Protein 3BB7 (pdb70)

Radius of gyration: 19.2 Å; Cα contacts (8 Å, |Δi|>4): 754; chains: 1; bounding box: 53×39×53 Å

Sequence (314 aa):
ANQLRELKQTHTYTVFGYTDGGFAVISADDLAPELLGVSESNFVETDNPSFKWWLKAIDEVITNAVKSNKPLNVIKPDPSKYAAEVSTLLTTTWGQQMPYNKLLPKTKKGRLITGAVATATAQVLNYFKYPVRGIGSHTVHYPANDPSGVAISADFGNTTYDWANMKDNYSGNYTEAEANAVATLMLHCGVASEMQYGGPNEGSGAYMTDCAAGLRTYFGFTDAEYITRANYTDEQWMDIVFSELTKGHPLIYGGVDAGHAFVIDGYNKAGLVSVNWGWNGDVDGYYKIDLLNPGNMYSFTAEQDMVRGVYGKP

InterPro domains:
  IPR000200 Peptidase C10, streptopain [PF01640] (176-376)
  IPR000200 Peptidase C10, streptopain [PR00797] (191-215)
  IPR000200 Peptidase C10, streptopain [PR00797] (263-279)
  IPR000200 Peptidase C10, streptopain [PR00797] (362-383)
  IPR025896 Spi protease inhibitor [PF13734] (47-143)
  IPR026906 BspA-type LRR region [PF13306] (488-532)
  IPR026906 BspA-type LRR region [PF13306] (573-618)
  IPR032675 Leucine-rich repeat domain superfamily [G3DSA:3.80.10.10] (406-566)
  IPR038765 Papain-like cysteine peptidase superfamily [SSF54001] (47-400)
  IPR041286 MBG domain, YGX type [PF18676] (668-734)
  IPR041286 MBG domain, YGX type [PF18676] (740-815)
  IPR044934 Peptidase C10, streptopain superfmaily [G3DSA:3.90.70.50] (95-383)

Solvent-accessible surface area: 14003 Å² total; per-residue (Å²): 126,68,88,83,124,103,95,101,117,56,196,15,25,14,2,48,9,56,66,113,29,3,0,0,0,24,2,100,55,155,32,14,28,121,56,0,0,42,4,171,49,106,31,108,107,16,106,0,54,2,5,95,11,1,25,119,0,0,52,44,11,6,67,81,5,71,170,70,119,125,68,28,41,73,21,128,8,54,100,102,123,27,34,45,95,17,86,71,43,13,100,5,44,0,0,12,81,105,0,8,3,58,80,4,33,127,31,222,157,15,70,0,7,0,0,12,9,0,1,2,1,0,1,0,0,9,74,45,116,42,8,100,113,10,96,40,74,55,50,8,48,63,65,43,137,53,111,101,19,84,62,6,62,3,66,0,21,110,26,80,8,60,35,106,47,20,78,66,74,8,94,49,138,86,77,125,52,35,2,54,6,0,0,34,0,0,19,8,0,0,0,8,2,82,1,91,11,6,2,50,134,102,17,3,15,6,113,6,68,46,1,1,38,3,2,103,77,38,3,12,4,102,73,3,69,85,18,32,0,67,115,60,69,14,92,96,0,0,47,22,0,0,36,21,1,57,132,22,30,3,2,1,0,0,4,79,173,29,8,9,1,2,0,0,1,0,1,43,130,38,1,6,0,3,4,8,5,3,36,69,14,55,4,28,14,49,0,11,1,1,3,0,78,17,45,102,150,177,15,78,1,21,48,0,18,0,2,53,7,4,62,26,125,192

Structure (mmCIF, N/CA/C/O backbone):
data_3BB7
#
_entry.id   3BB7
#
_cell.length_a   128.870
_cell.length_b   38.810
_cell.length_c   78.140
_cell.angle_alpha   90.00
_cell.angle_beta   127.26
_cell.angle_gamma   90.00
#
_symmetry.space_group_name_H-M   'C 1 2 1'
#
loop_
_entity.id
_entity.type
_entity.pdbx_description
1 polymer 'interpain A'
2 water water
#
loop_
_atom_site.group_PDB
_atom_site.id
_atom_site.type_symbol
_atom_site.label_atom_id
_atom_site.label_alt_id
_atom_site.label_comp_id
_atom_site.label_asym_id
_atom_site.label_entity_id
_atom_site.label_seq_id
_atom_site.pdbx_PDB_ins_code
_atom_site.Cartn_x
_atom_site.Cartn_y
_atom_site.Cartn_z
_atom_site.occupancy
_atom_site.B_iso_or_equiv
_atom_site.auth_seq_id
_atom_site.auth_comp_id
_atom_site.auth_asym_id
_atom_site.auth_atom_id
_atom_site.pdbx_PDB_model_num
ATOM 1 N N . ALA A 1 1 ? -4.572 10.286 46.627 1.00 35.47 39 ALA A N 1
ATOM 2 C CA . ALA A 1 1 ? -3.323 9.485 46.463 1.00 35.11 39 ALA A CA 1
ATOM 3 C C . ALA A 1 1 ? -3.608 8.157 45.760 1.00 34.83 39 ALA A C 1
ATOM 4 O O . ALA A 1 1 ? -4.053 7.180 46.381 1.00 35.37 39 ALA A O 1
ATOM 6 N N . ASN A 1 2 ? -3.348 8.123 44.460 1.00 33.89 40 ASN A N 1
ATOM 7 C CA . ASN A 1 2 ? -3.611 6.927 43.686 1.00 32.67 40 ASN A CA 1
ATOM 8 C C . ASN A 1 2 ? -2.728 5.737 44.069 1.00 31.92 40 ASN A C 1
ATOM 9 O O . ASN A 1 2 ? -1.492 5.838 44.103 1.00 32.04 40 ASN A O 1
ATOM 14 N N . GLN A 1 3 ? -3.380 4.621 44.384 1.00 30.24 41 GLN A N 1
ATOM 15 C CA . GLN A 1 3 ? -2.696 3.365 44.714 1.00 28.91 41 GLN A CA 1
ATOM 16 C C . GLN A 1 3 ? -3.107 2.283 43.714 1.00 26.90 41 GLN A C 1
ATOM 17 O O . GLN A 1 3 ? -4.117 2.419 43.024 1.00 25.93 41 GLN A O 1
ATOM 23 N N . LEU A 1 4 ? -2.316 1.222 43.629 1.00 25.36 42 LEU A N 1
ATOM 24 C CA . LEU A 1 4 ? -2.589 0.147 42.685 1.00 24.04 42 LEU A CA 1
ATOM 25 C C . LEU A 1 4 ? -3.071 -1.096 43.416 1.00 23.23 42 LEU A C 1
ATOM 26 O O . LEU A 1 4 ? -2.514 -1.466 44.462 1.00 23.30 42 LEU A O 1
ATOM 31 N N . ARG A 1 5 ? -4.129 -1.712 42.876 1.00 21.66 43 ARG A N 1
ATOM 32 C CA . ARG A 1 5 ? -4.751 -2.893 43.476 1.00 22.09 43 ARG A CA 1
ATOM 33 C C . ARG A 1 5 ? -4.756 -4.013 42.456 1.00 21.56 43 ARG A C 1
ATOM 34 O O . ARG A 1 5 ? -5.382 -3.893 41.408 1.00 20.28 43 ARG A O 1
ATOM 42 N N . GLU A 1 6 ? -4.075 -5.113 42.765 1.00 21.67 44 GLU A N 1
ATOM 43 C CA . GLU A 1 6 ? -3.985 -6.228 41.820 1.00 22.88 44 GLU A CA 1
ATOM 44 C C . GLU A 1 6 ? -5.361 -6.822 41.522 1.00 23.01 44 GLU A C 1
ATOM 45 O O . GLU A 1 6 ? -6.077 -7.227 42.442 1.00 23.36 44 GLU A O 1
ATOM 51 N N . LEU A 1 7 ? -5.725 -6.870 40.242 1.00 23.34 45 LEU A N 1
ATOM 52 C CA . LEU A 1 7 ? -6.994 -7.461 39.820 1.00 24.55 45 LEU A CA 1
ATOM 53 C C . LEU A 1 7 ? -6.804 -8.837 39.188 1.00 25.79 45 LEU A C 1
ATOM 54 O O . LEU A 1 7 ? -7.556 -9.779 39.468 1.00 26.36 45 LEU A O 1
ATOM 59 N N . LYS A 1 8 ? -5.787 -8.938 38.339 1.00 26.84 46 LYS A N 1
ATOM 60 C CA . LYS A 1 8 ? -5.514 -10.139 37.569 1.00 27.96 46 LYS A CA 1
ATOM 61 C C . LYS A 1 8 ? -4.014 -10.245 37.330 1.00 28.16 46 LYS A C 1
ATOM 62 O O . LYS A 1 8 ? -3.341 -9.238 37.125 1.00 27.25 46 LYS A O 1
ATOM 68 N N . GLN A 1 9 ? -3.496 -11.468 37.340 1.00 28.29 47 GLN A N 1
ATOM 69 C CA . GLN A 1 9 ? -2.066 -11.669 37.186 1.00 29.39 47 GLN A CA 1
ATOM 70 C C . GLN A 1 9 ? -1.735 -12.876 36.314 1.00 28.52 47 GLN A C 1
ATOM 71 O O . GLN A 1 9 ? -2.334 -13.939 36.462 1.00 28.47 47 GLN A O 1
ATOM 77 N N . THR A 1 10 ? -0.792 -12.698 35.395 1.00 27.99 48 THR A N 1
ATOM 78 C CA . THR A 1 10 ? -0.180 -13.828 34.684 1.00 27.20 48 THR A CA 1
ATOM 79 C C . THR A 1 10 ? 1.325 -13.774 34.958 1.00 26.78 48 THR A C 1
ATOM 80 O O . THR A 1 10 ? 1.786 -12.935 35.746 1.00 26.13 48 THR A O 1
ATOM 84 N N . HIS A 1 11 ? 2.097 -14.645 34.308 1.00 26.00 49 HIS A N 1
ATOM 85 C CA . HIS A 1 11 ? 3.555 -14.636 34.492 1.00 25.41 49 HIS A CA 1
ATOM 86 C C . HIS A 1 11 ? 4.253 -13.470 33.801 1.00 24.11 49 HIS A C 1
ATOM 87 O O . HIS A 1 11 ? 5.417 -13.174 34.102 1.00 24.47 49 HIS A O 1
ATOM 94 N N . THR A 1 12 ? 3.539 -12.783 32.906 1.00 22.00 50 THR A N 1
ATOM 95 C CA . THR A 1 12 ? 4.143 -11.701 32.120 1.00 19.85 50 THR A CA 1
ATOM 96 C C . THR A 1 12 ? 3.549 -10.322 32.370 1.00 18.89 50 THR A C 1
ATOM 97 O O . THR A 1 12 ? 4.210 -9.318 32.112 1.00 17.93 50 THR A O 1
ATOM 101 N N . TYR A 1 13 ? 2.307 -10.270 32.839 1.00 17.80 51 TYR A N 1
ATOM 102 C CA . TYR A 1 13 ? 1.659 -8.980 33.108 1.00 17.99 51 TYR A CA 1
ATOM 103 C C . TYR A 1 13 ? 0.671 -9.081 34.249 1.00 17.09 51 TYR A C 1
ATOM 104 O O . TYR A 1 13 ? 0.180 -10.168 34.568 1.00 17.77 51 TYR A O 1
ATOM 113 N N . THR A 1 14 ? 0.375 -7.924 34.841 1.00 16.29 52 THR A N 1
ATOM 114 C CA . THR A 1 14 ? -0.561 -7.821 35.953 1.00 15.53 52 THR A CA 1
ATOM 115 C C . THR A 1 14 ? -1.469 -6.645 35.618 1.00 14.92 52 THR A C 1
ATOM 116 O O . THR A 1 14 ? -0.992 -5.595 35.140 1.00 13.74 52 THR A O 1
ATOM 120 N N . VAL A 1 15 ? -2.772 -6.840 35.813 1.00 14.69 53 VAL A N 1
ATOM 121 C CA . VAL A 1 15 ? -3.736 -5.755 35.659 1.00 14.67 53 VAL A CA 1
ATOM 122 C C . VAL A 1 15 ? -3.929 -5.181 37.061 1.00 14.04 53 VAL A C 1
ATOM 123 O O . VAL A 1 15 ? -4.287 -5.901 38.010 1.00 14.95 53 VAL A O 1
ATOM 127 N N . PHE A 1 16 ? -3.673 -3.886 37.209 1.00 13.58 54 PHE A N 1
ATOM 128 C CA . PHE A 1 16 ? -3.852 -3.250 38.504 1.00 14.22 54 PHE A CA 1
ATOM 129 C C . PHE A 1 16 ? -4.933 -2.187 38.397 1.00 13.89 54 PHE A C 1
ATOM 130 O O . PHE A 1 16 ? -4.863 -1.339 37.509 1.00 13.33 54 PHE A O 1
ATOM 138 N N . GLY A 1 17 ? -5.873 -2.173 39.338 1.00 12.46 55 GLY A N 1
ATOM 139 C CA . GLY A 1 17 ? -6.811 -1.076 39.409 1.00 12.41 55 GLY A CA 1
ATOM 140 C C . GLY A 1 17 ? -6.193 0.108 40.118 1.00 10.76 55 GLY A C 1
ATOM 141 O O . GLY A 1 17 ? -5.404 -0.048 41.050 1.00 12.41 55 GLY A O 1
ATOM 142 N N . TYR A 1 18 ? -6.600 1.303 39.688 1.00 10.67 56 TYR A N 1
ATOM 143 C CA . TYR A 1 18 ? -6.212 2.528 40.334 1.00 10.81 56 TYR A CA 1
ATOM 144 C C . TYR A 1 18 ? -7.283 2.953 41.328 1.00 10.90 56 TYR A C 1
ATOM 145 O O . TYR A 1 18 ? -8.474 2.945 41.010 1.00 10.45 56 TYR A O 1
ATOM 154 N N . THR A 1 19 ? -6.854 3.394 42.496 1.00 10.90 57 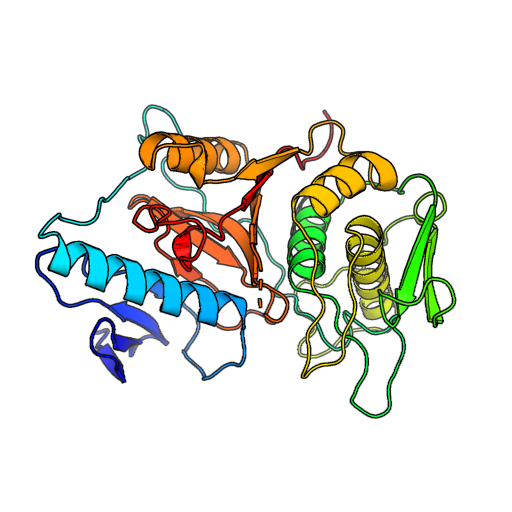THR A N 1
ATOM 155 C CA . THR A 1 19 ? -7.822 3.931 43.458 1.00 12.10 57 THR A CA 1
ATOM 156 C C . THR A 1 19 ? -8.532 5.216 42.992 1.00 12.13 57 THR A C 1
ATOM 157 O O . THR A 1 19 ? -9.623 5.487 43.484 1.00 11.21 57 THR A O 1
ATOM 161 N N . ASP A 1 20 ? -7.949 6.004 42.070 1.00 12.79 58 ASP A N 1
ATOM 162 C CA . ASP A 1 20 ? -8.691 7.162 41.527 1.00 14.45 58 ASP A CA 1
ATOM 163 C C . ASP A 1 20 ? -9.643 6.748 40.417 1.00 14.63 58 ASP A C 1
ATOM 164 O O . ASP A 1 20 ? -10.420 7.564 39.910 1.00 14.61 58 ASP A O 1
ATOM 169 N N . GLY A 1 21 ? -9.620 5.466 40.057 1.00 13.40 59 GLY A N 1
ATOM 170 C CA . GLY A 1 21 ? -10.411 4.973 38.946 1.00 13.14 59 GLY A CA 1
ATOM 171 C C . GLY A 1 21 ? -9.482 4.671 37.783 1.00 12.80 59 GLY A C 1
ATOM 172 O O . GLY A 1 21 ? -8.414 5.299 37.651 1.00 13.11 59 GLY A O 1
ATOM 173 N N . GLY A 1 22 ? -9.891 3.743 36.921 1.00 12.06 60 GLY A N 1
ATOM 174 C CA . GLY A 1 22 ? -9.023 3.348 35.830 1.00 11.75 60 GLY A CA 1
ATOM 175 C C . GLY A 1 22 ? -8.172 2.162 36.222 1.00 10.56 60 GLY A C 1
ATOM 176 O O . GLY A 1 22 ? -8.259 1.654 37.345 1.00 11.01 60 GLY A O 1
ATOM 177 N N . PHE A 1 23 ? -7.327 1.733 35.297 1.00 10.07 61 PHE A N 1
ATOM 178 C CA . PHE A 1 23 ? -6.397 0.628 35.560 1.00 9.84 61 PHE A CA 1
ATOM 179 C C . PHE A 1 23 ? -5.171 0.720 34.669 1.00 9.63 61 PHE A C 1
ATOM 180 O O . PHE A 1 23 ? -5.147 1.459 33.678 1.00 10.15 61 PHE A O 1
ATOM 188 N N . ALA A 1 24 ? -4.167 -0.077 35.001 1.00 9.80 62 ALA A N 1
ATOM 189 C CA . ALA A 1 24 ? -2.983 -0.193 34.163 1.00 10.26 62 ALA A CA 1
ATOM 190 C C . ALA A 1 24 ? -2.653 -1.646 33.968 1.00 9.87 62 ALA A C 1
ATOM 191 O O . ALA A 1 24 ? -3.029 -2.487 34.801 1.00 10.10 62 ALA A O 1
ATOM 193 N N . VAL A 1 25 ? -1.944 -1.928 32.877 1.00 9.53 63 VAL A N 1
ATOM 194 C CA . VAL A 1 25 ? -1.399 -3.253 32.596 1.00 10.24 63 VAL A CA 1
ATOM 195 C C . VAL A 1 25 ? 0.112 -3.064 32.706 1.00 10.63 63 VAL A C 1
ATOM 196 O O . VAL A 1 25 ? 0.697 -2.190 32.046 1.00 9.49 63 VAL A O 1
ATOM 200 N N . ILE A 1 26 ? 0.714 -3.868 33.580 1.00 10.95 64 ILE A N 1
ATOM 201 C CA . ILE A 1 26 ? 2.088 -3.688 34.072 1.00 13.02 64 ILE A CA 1
ATOM 202 C C . ILE A 1 26 ? 2.901 -4.973 33.873 1.00 12.75 64 ILE A C 1
ATOM 203 O O . ILE A 1 26 ? 2.425 -6.065 34.203 1.00 13.95 64 ILE A O 1
ATOM 208 N N . SER A 1 27 ? 4.111 -4.841 33.319 1.00 12.38 65 SER A N 1
ATOM 209 C CA . SER A 1 27 ? 5.063 -5.968 33.213 1.00 11.81 65 SER A CA 1
ATOM 210 C C . SER A 1 27 ? 6.044 -5.893 34.354 1.00 11.28 65 SER A C 1
ATOM 211 O O . SER A 1 27 ? 6.053 -4.916 35.099 1.00 11.48 65 SER A O 1
ATOM 214 N N . ALA A 1 28 ? 6.867 -6.926 34.506 1.00 11.62 66 ALA A N 1
ATOM 215 C CA . ALA A 1 28 ? 7.910 -6.928 35.524 1.00 11.28 66 ALA A CA 1
ATOM 216 C C . ALA A 1 28 ? 9.078 -7.725 35.009 1.00 12.49 66 ALA A C 1
ATOM 217 O O . ALA A 1 28 ? 9.204 -8.929 35.277 1.00 11.55 66 ALA A O 1
ATOM 219 N N . ASP A 1 29 ? 9.888 -7.046 34.205 1.00 12.39 67 ASP A N 1
ATOM 220 C CA . ASP A 1 29 ? 11.059 -7.656 33.604 1.00 14.35 67 ASP A CA 1
ATOM 221 C C . ASP A 1 29 ? 12.054 -6.614 33.156 1.00 13.73 67 ASP A C 1
ATOM 222 O O . ASP A 1 29 ? 11.665 -5.582 32.626 1.00 14.56 67 ASP A O 1
ATOM 227 N N . ASP A 1 30 ? 13.344 -6.894 33.326 1.00 13.76 68 ASP A N 1
ATOM 228 C CA . ASP A 1 30 ? 14.354 -5.938 32.924 1.00 14.42 68 ASP A CA 1
ATOM 229 C C . ASP A 1 30 ? 14.320 -5.644 31.432 1.00 13.88 68 ASP A C 1
ATOM 230 O O . ASP A 1 30 ? 14.761 -4.574 31.021 1.00 14.61 68 ASP A O 1
ATOM 235 N N . LEU A 1 31 ? 13.792 -6.578 30.645 1.00 13.35 69 LEU A N 1
ATOM 236 C CA . LEU A 1 31 ? 13.777 -6.460 29.186 1.00 13.80 69 LEU A CA 1
ATOM 237 C C . LEU A 1 31 ? 12.498 -5.897 28.585 1.00 13.62 69 LEU A C 1
ATOM 238 O O . LEU A 1 31 ? 12.379 -5.809 27.355 1.00 14.83 69 LEU A O 1
ATOM 243 N N . ALA A 1 32 ? 11.555 -5.512 29.439 1.00 13.04 70 ALA A N 1
ATOM 244 C CA . ALA A 1 32 ? 10.291 -4.925 28.986 1.00 13.14 70 ALA A CA 1
ATOM 245 C C . ALA A 1 32 ? 10.026 -3.599 29.686 1.00 12.64 70 ALA A C 1
ATOM 246 O O . ALA A 1 32 ? 10.366 -3.437 30.853 1.00 13.05 70 ALA A O 1
ATOM 248 N N . PRO A 1 33 ? 9.369 -2.654 28.982 1.00 12.70 71 PRO A N 1
ATOM 249 C CA . PRO A 1 33 ? 8.940 -1.444 29.696 1.00 12.74 71 PRO A CA 1
ATOM 250 C C . PRO A 1 33 ? 7.844 -1.814 30.684 1.00 12.47 71 PRO A C 1
ATOM 251 O O . PRO A 1 33 ? 7.042 -2.712 30.400 1.00 12.78 71 PRO A O 1
ATOM 255 N N . GLU A 1 34 ? 7.801 -1.136 31.831 1.00 11.92 72 GLU A N 1
ATOM 256 C CA . GLU A 1 34 ? 6.880 -1.515 32.882 1.00 12.83 72 GLU A CA 1
ATOM 257 C C . GLU A 1 34 ? 5.419 -1.269 32.473 1.00 12.20 72 GLU A C 1
ATOM 258 O O . GLU A 1 34 ? 4.584 -2.148 32.574 1.00 13.38 72 GLU A O 1
ATOM 264 N N . LEU A 1 35 ? 5.089 -0.060 32.057 1.00 12.09 73 LEU A N 1
ATOM 265 C CA . LEU A 1 35 ? 3.694 0.201 31.740 1.00 12.17 73 LEU A CA 1
ATOM 266 C C . LEU A 1 35 ? 3.399 -0.207 30.305 1.00 11.67 73 LEU A C 1
ATOM 267 O O . LEU A 1 35 ? 4.010 0.326 29.362 1.00 11.20 73 LEU A O 1
ATOM 272 N N . LEU A 1 36 ? 2.450 -1.127 30.149 1.00 10.13 74 LEU A N 1
ATOM 273 C CA . LEU A 1 36 ? 2.067 -1.649 28.811 1.00 10.90 74 LEU A CA 1
ATOM 274 C C . LEU A 1 36 ? 0.787 -1.007 28.296 1.00 11.07 74 LEU A C 1
ATOM 275 O O . LEU A 1 36 ? 0.581 -0.914 27.088 1.00 10.47 74 LEU A O 1
ATOM 280 N N . GLY A 1 37 ? -0.088 -0.598 29.211 1.00 10.31 75 GLY A N 1
ATOM 281 C CA . GLY A 1 37 ? -1.363 -0.006 28.838 1.00 10.88 75 GLY A CA 1
ATOM 282 C C . GLY A 1 37 ? -2.003 0.672 30.007 1.00 10.47 75 GLY A C 1
ATOM 283 O O . GLY A 1 37 ? -1.710 0.373 31.170 1.00 9.71 75 GLY A O 1
ATOM 284 N N . VAL A 1 38 ? -2.887 1.596 29.713 1.00 11.19 76 VAL A N 1
ATOM 285 C CA . VAL A 1 38 ? -3.530 2.384 30.760 1.00 12.07 76 VAL A CA 1
ATOM 286 C C . VAL A 1 38 ? -4.881 2.874 30.284 1.00 12.88 76 VAL A C 1
ATOM 287 O O . VAL A 1 38 ? -5.004 3.309 29.165 1.00 12.32 76 VAL A O 1
ATOM 291 N N . SER A 1 39 ? -5.874 2.825 31.156 1.00 12.70 77 SER A N 1
ATOM 292 C CA . SER A 1 39 ? -7.239 3.243 30.817 1.00 15.48 77 SER A CA 1
ATOM 293 C C . SER A 1 39 ? -7.789 4.095 31.933 1.00 16.08 77 SER A C 1
ATOM 294 O O . SER A 1 39 ? -7.447 3.868 33.102 1.00 15.41 77 SER A O 1
ATOM 297 N N . GLU A 1 40 ? -8.657 5.050 31.563 1.00 17.77 78 GLU A N 1
ATOM 298 C CA . GLU A 1 40 ? -9.437 5.808 32.564 1.00 20.26 78 GLU A CA 1
ATOM 299 C C . GLU A 1 40 ? -10.668 5.017 33.016 1.00 19.17 78 GLU A C 1
ATOM 300 O O . GLU A 1 40 ? -11.279 5.316 34.056 1.00 19.47 78 GLU A O 1
ATOM 306 N N . SER A 1 41 ? -11.026 3.984 32.259 1.00 19.48 79 SER A N 1
ATOM 307 C CA . SER A 1 41 ? -12.195 3.194 32.582 1.00 19.91 79 SER A CA 1
ATOM 308 C C . SER A 1 41 ? -11.848 2.181 33.652 1.00 19.65 79 SER A C 1
ATOM 309 O O . SER A 1 41 ? -10.806 1.540 33.589 1.00 19.44 79 SER A O 1
ATOM 312 N N . ASN A 1 42 ? -12.729 1.996 34.622 1.00 18.58 80 ASN A N 1
ATOM 313 C CA . ASN A 1 42 ? -12.520 0.927 35.593 1.00 18.51 80 ASN A CA 1
ATOM 314 C C . ASN A 1 42 ? -12.484 -0.420 34.863 1.00 19.27 80 ASN A C 1
ATOM 315 O O . ASN A 1 42 ? -13.226 -0.640 33.878 1.00 20.42 80 ASN A O 1
ATOM 320 N N . PHE A 1 43 ? -11.616 -1.316 35.318 1.00 18.97 81 PHE A N 1
ATOM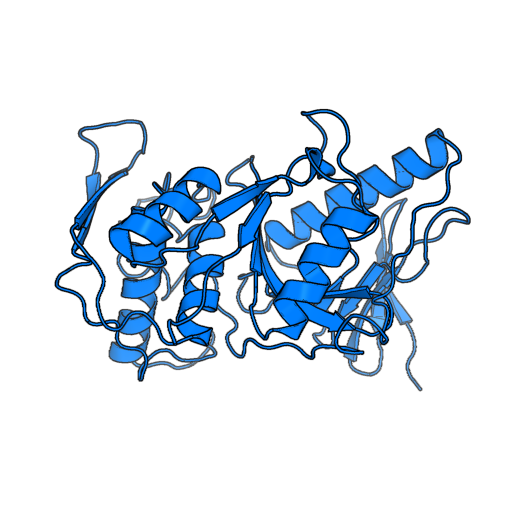 321 C CA . PHE A 1 43 ? -11.513 -2.626 34.684 1.00 20.14 81 PHE A CA 1
ATOM 322 C C . PHE A 1 43 ? -12.695 -3.515 35.061 1.00 21.45 81 PHE A C 1
ATOM 323 O O . PHE A 1 43 ? -12.956 -3.715 36.239 1.00 22.73 81 PHE A O 1
ATOM 331 N N . VAL A 1 44 ? -13.376 -4.081 34.068 1.00 22.56 82 VAL A N 1
ATOM 332 C CA . VAL A 1 44 ? -14.361 -5.143 34.344 1.00 23.70 82 VAL A CA 1
ATOM 333 C C . VAL A 1 44 ? -14.080 -6.252 33.342 1.00 23.48 82 VAL A C 1
ATOM 334 O O . VAL A 1 44 ? -13.681 -5.974 32.219 1.00 23.94 82 VAL A O 1
ATOM 338 N N . GLU A 1 45 ? -14.261 -7.503 33.756 1.00 24.04 83 GLU A N 1
ATOM 339 C CA . GLU A 1 45 ? -14.026 -8.620 32.852 1.00 23.56 83 GLU A CA 1
ATOM 340 C C . GLU A 1 45 ? -14.960 -8.489 31.663 1.00 22.18 83 GLU A C 1
ATOM 341 O O . GLU A 1 45 ? -16.117 -8.071 31.771 1.00 21.86 83 GLU A O 1
ATOM 347 N N . THR A 1 46 ? -14.421 -8.810 30.512 1.00 20.46 84 THR A N 1
ATOM 348 C CA . THR A 1 46 ? -15.098 -8.525 29.282 1.00 19.52 84 THR A CA 1
ATOM 349 C C . THR A 1 46 ? -14.728 -9.564 28.254 1.00 19.65 84 THR A C 1
ATOM 350 O O . THR A 1 46 ? -13.640 -10.101 28.297 1.00 19.06 84 THR A O 1
ATOM 354 N N . ASP A 1 47 ? -15.649 -9.853 27.341 1.00 19.20 85 ASP A N 1
ATOM 355 C CA . ASP A 1 47 ? -15.382 -10.819 26.291 1.00 19.84 85 ASP A CA 1
ATOM 356 C C . ASP A 1 47 ? -14.576 -10.190 25.170 1.00 18.93 85 ASP A C 1
ATOM 357 O O . ASP A 1 47 ? -14.132 -10.900 24.290 1.00 20.63 85 ASP A O 1
ATOM 362 N N . ASN A 1 48 ? -14.401 -8.867 25.211 1.00 17.65 86 ASN A N 1
ATOM 363 C CA . ASN A 1 48 ? -13.657 -8.085 24.186 1.00 15.78 86 ASN A CA 1
ATOM 364 C C . ASN A 1 48 ? -12.568 -8.913 23.478 1.00 14.88 86 ASN A C 1
ATOM 365 O O . ASN A 1 48 ? -11.481 -9.075 23.994 1.00 14.35 86 ASN A O 1
ATOM 370 N N . PRO A 1 49 ? -12.860 -9.443 22.286 1.00 15.13 87 PRO A N 1
ATOM 371 C CA . PRO A 1 49 ? -11.892 -10.329 21.627 1.00 15.03 87 PRO A CA 1
ATOM 372 C C . PRO A 1 49 ? -10.591 -9.621 21.175 1.00 14.50 87 PRO A C 1
ATOM 373 O O . PRO A 1 49 ? -9.516 -10.258 21.130 1.00 14.75 87 PRO A O 1
ATOM 377 N N . SER A 1 50 ? -10.663 -8.337 20.836 1.00 13.62 88 SER A N 1
ATOM 378 C CA . SER A 1 50 ? -9.472 -7.680 20.301 1.00 13.04 88 SER A CA 1
ATOM 379 C C . SER A 1 50 ? -8.498 -7.351 21.444 1.00 12.75 88 SER A C 1
ATOM 380 O O . SER A 1 50 ? -7.263 -7.466 21.283 1.00 13.03 88 SER A O 1
ATOM 383 N N . PHE A 1 51 ? -9.039 -6.996 22.616 1.00 12.20 89 PHE A N 1
ATOM 384 C CA . PHE A 1 51 ? -8.208 -6.823 23.807 1.00 11.97 89 PHE A CA 1
ATOM 385 C C . PHE A 1 51 ? -7.573 -8.156 24.207 1.00 12.59 89 PHE A C 1
ATOM 386 O O . PHE A 1 51 ? -6.379 -8.213 24.574 1.00 11.49 89 PHE A O 1
ATOM 394 N N . LYS A 1 52 ? -8.339 -9.236 24.071 1.00 12.85 90 LYS A N 1
ATOM 395 C CA . LYS A 1 52 ? -7.788 -10.567 24.334 1.00 14.55 90 LYS A CA 1
ATOM 396 C C . LYS A 1 52 ? -6.590 -10.872 23.431 1.00 12.89 90 LYS A C 1
ATOM 397 O O . LYS A 1 52 ? -5.573 -11.409 23.911 1.00 13.69 90 LYS A O 1
ATOM 403 N N . TRP A 1 53 ? -6.689 -10.507 22.146 1.00 12.17 91 TRP A N 1
ATOM 404 C CA . TRP A 1 53 ? -5.566 -10.665 21.219 1.00 12.41 91 TRP A CA 1
ATOM 405 C C . TRP A 1 53 ? -4.349 -9.888 21.726 1.00 12.75 91 TRP A C 1
ATOM 406 O O . TRP A 1 53 ? -3.231 -10.429 21.784 1.00 12.05 91 TRP A O 1
ATOM 417 N N . TRP A 1 54 ? -4.571 -8.632 22.098 1.00 12.06 92 TRP A N 1
ATOM 418 C CA . TRP A 1 54 ? -3.480 -7.761 22.512 1.00 11.08 92 TRP A CA 1
ATOM 419 C C . TRP A 1 54 ? -2.747 -8.380 23.721 1.00 11.35 92 TRP A C 1
ATOM 420 O O . TRP A 1 54 ? -1.516 -8.398 23.762 1.00 11.28 92 TRP A O 1
ATOM 431 N N . LEU A 1 55 ? -3.485 -8.895 24.696 1.00 11.57 93 LEU A N 1
ATOM 432 C CA . LEU A 1 55 ? -2.852 -9.535 25.847 1.00 11.79 93 LEU A CA 1
ATOM 433 C C . LEU A 1 55 ? -2.012 -10.747 25.429 1.00 11.73 93 LEU A C 1
ATOM 434 O O . LEU A 1 55 ? -0.912 -10.967 25.965 1.00 11.34 93 LEU A O 1
ATOM 439 N N . LYS A 1 56 ? -2.536 -11.551 24.512 1.00 12.43 94 LYS A N 1
ATOM 440 C CA . LYS A 1 56 ? -1.785 -12.732 24.021 1.00 13.59 94 LYS A CA 1
ATOM 441 C C . LYS A 1 56 ? -0.499 -12.316 23.282 1.00 12.39 94 LYS A C 1
ATOM 442 O O . LYS A 1 56 ? 0.571 -12.908 23.485 1.00 12.38 94 LYS A O 1
ATOM 448 N N . ALA A 1 57 ? -0.603 -11.277 22.460 1.00 12.10 95 ALA A N 1
ATOM 449 C CA . ALA A 1 57 ? 0.541 -10.715 21.733 1.00 10.98 95 ALA A CA 1
ATOM 450 C C . ALA A 1 57 ? 1.598 -10.127 22.702 1.00 11.38 95 ALA A C 1
ATOM 451 O O . ALA A 1 57 ? 2.802 -10.356 22.527 1.00 11.29 95 ALA A O 1
ATOM 453 N N . ILE A 1 58 ? 1.142 -9.435 23.744 1.00 11.32 96 ILE A N 1
ATOM 454 C CA . ILE A 1 58 ? 2.058 -8.929 24.783 1.00 12.51 96 ILE A CA 1
ATOM 455 C C . ILE A 1 58 ? 2.797 -10.076 25.461 1.00 11.88 96 ILE A C 1
ATOM 456 O O . ILE A 1 58 ? 4.031 -10.057 25.581 1.00 11.62 96 ILE A O 1
ATOM 461 N N . ASP A 1 59 ? 2.047 -11.076 25.906 1.00 11.46 97 ASP A N 1
ATOM 462 C CA . ASP A 1 59 ? 2.654 -12.255 26.533 1.00 12.72 97 ASP A CA 1
ATOM 463 C C . ASP A 1 59 ? 3.707 -12.887 25.608 1.00 11.78 97 ASP A C 1
ATOM 464 O O . ASP A 1 59 ? 4.810 -13.188 26.061 1.00 12.60 97 ASP A O 1
ATOM 469 N N . GLU A 1 60 ? 3.385 -13.036 24.309 1.00 12.59 98 GLU A N 1
ATOM 470 C CA . GLU A 1 60 ? 4.289 -13.617 23.326 1.00 12.76 98 GLU A CA 1
ATOM 471 C C . GLU A 1 60 ? 5.563 -12.788 23.192 1.00 12.57 98 GLU A C 1
ATOM 472 O O . GLU A 1 60 ? 6.676 -13.328 23.207 1.00 12.40 98 GLU A O 1
ATOM 478 N N . VAL A 1 61 ? 5.429 -11.470 23.077 1.00 12.30 99 VAL A N 1
ATOM 479 C CA . VAL A 1 61 ? 6.664 -10.678 22.866 1.00 12.01 99 VAL A CA 1
ATOM 480 C C . VAL A 1 61 ? 7.549 -10.591 24.089 1.00 10.96 99 VAL A C 1
ATOM 481 O O . VAL A 1 61 ? 8.782 -10.601 23.971 1.00 11.38 99 VAL A O 1
ATOM 485 N N . ILE A 1 62 ? 6.931 -10.526 25.263 1.00 9.81 100 ILE A N 1
ATOM 486 C CA . ILE A 1 62 ? 7.708 -10.495 26.467 1.00 10.43 100 ILE A CA 1
ATOM 487 C C . ILE A 1 62 ? 8.469 -11.829 26.640 1.00 9.92 100 ILE A C 1
ATOM 488 O O . ILE A 1 62 ? 9.684 -11.836 26.941 1.00 10.65 100 ILE A O 1
ATOM 493 N N . THR A 1 63 ? 7.781 -12.954 26.460 1.00 9.82 101 THR A N 1
ATOM 494 C CA . THR A 1 63 ? 8.468 -14.230 26.598 1.00 10.92 101 THR A CA 1
ATOM 495 C C . THR A 1 63 ? 9.570 -14.386 25.536 1.00 10.25 101 THR A C 1
ATOM 496 O O . THR A 1 63 ? 10.663 -14.870 25.836 1.00 9.23 101 THR A O 1
ATOM 500 N N . ASN A 1 64 ? 9.315 -13.916 24.318 1.00 10.94 102 ASN A N 1
ATOM 501 C CA . ASN A 1 64 ? 10.338 -14.030 23.299 1.00 11.24 102 ASN A CA 1
ATOM 502 C C . ASN A 1 64 ? 11.548 -13.126 23.594 1.00 11.07 102 ASN A C 1
ATOM 503 O O . ASN A 1 64 ? 12.695 -13.528 23.395 1.00 11.47 102 ASN A O 1
ATOM 512 N N . ALA A 1 65 ? 11.283 -11.922 24.105 1.00 10.95 103 ALA A N 1
ATOM 513 C CA . ALA A 1 65 ? 12.360 -11.018 24.507 1.00 11.03 103 ALA A CA 1
ATOM 514 C C . ALA A 1 65 ? 13.246 -11.630 25.556 1.00 11.01 103 ALA A C 1
ATOM 515 O O . ALA A 1 65 ? 14.476 -11.557 25.485 1.00 10.72 103 ALA A O 1
ATOM 517 N N . VAL A 1 66 ? 12.621 -12.217 26.567 1.00 10.31 104 VAL A N 1
ATOM 518 C CA . VAL A 1 66 ? 13.367 -12.848 27.644 1.00 11.82 104 VAL A CA 1
ATOM 519 C C . VAL A 1 66 ? 14.195 -14.036 27.116 1.00 10.69 104 VAL A C 1
ATOM 520 O O . VAL A 1 66 ? 15.376 -14.164 27.471 1.00 12.47 104 VAL A O 1
ATOM 524 N N . LYS A 1 67 ? 13.592 -14.864 26.253 1.00 11.10 105 LYS A N 1
ATOM 525 C CA . LYS A 1 67 ? 14.284 -16.043 25.701 1.00 12.68 105 LYS A CA 1
ATOM 526 C C . LYS A 1 67 ? 15.511 -15.632 24.893 1.00 12.78 105 LYS A C 1
ATOM 527 O O . LYS A 1 67 ? 16.563 -16.289 24.975 1.00 12.05 105 LYS A O 1
ATOM 533 N N . SER A 1 68 ? 15.349 -14.566 24.107 1.00 14.75 106 SER A N 1
ATOM 534 C CA . SER A 1 68 ? 16.390 -14.085 23.191 1.00 18.03 106 SER A CA 1
ATOM 535 C C . SER A 1 68 ? 17.301 -13.046 23.869 1.00 19.44 106 SER A C 1
ATOM 536 O O . SER A 1 68 ? 18.313 -12.603 23.283 1.00 20.13 106 SER A O 1
ATOM 539 N N . ASN A 1 69 ? 16.981 -12.699 25.117 1.00 20.22 107 ASN A N 1
ATOM 540 C CA . ASN A 1 69 ? 17.750 -11.726 25.906 1.00 21.54 107 ASN A CA 1
ATOM 541 C C . ASN A 1 69 ? 17.930 -10.406 25.161 1.00 21.64 107 ASN A C 1
ATOM 542 O O . ASN A 1 69 ? 19.022 -9.817 25.149 1.00 21.93 107 ASN A O 1
ATOM 547 N N . LYS A 1 70 ? 16.855 -9.948 24.532 1.00 20.75 108 LYS A N 1
ATOM 548 C CA . LYS A 1 70 ? 16.878 -8.728 23.744 1.00 22.13 108 LYS A CA 1
ATOM 549 C C . LYS A 1 70 ? 15.811 -7.807 24.301 1.00 20.94 108 LYS A C 1
ATOM 550 O O . LYS A 1 70 ? 14.630 -8.180 24.326 1.00 20.80 108 LYS A O 1
ATOM 556 N N . PRO A 1 71 ? 16.204 -6.594 24.715 1.00 20.38 109 PRO A N 1
ATOM 557 C CA . PRO A 1 71 ? 15.213 -5.678 25.266 1.00 20.16 109 PRO A CA 1
ATOM 558 C C . PRO A 1 71 ? 14.157 -5.302 24.244 1.00 19.39 109 PRO A C 1
ATOM 559 O O . PRO A 1 71 ? 14.452 -5.156 23.042 1.00 19.06 109 PRO A O 1
ATOM 563 N N . LEU A 1 72 ? 12.918 -5.153 24.706 1.00 18.76 110 LEU A N 1
ATOM 564 C CA . LEU A 1 72 ? 11.846 -4.712 23.827 1.00 18.10 110 LEU A CA 1
ATOM 565 C C . LEU A 1 72 ? 12.065 -3.249 23.466 1.00 18.92 110 LEU A C 1
ATOM 566 O O . LEU A 1 72 ? 12.536 -2.457 24.286 1.00 19.01 110 LEU A O 1
ATOM 571 N N . ASN A 1 73 ? 11.724 -2.898 22.240 1.00 19.24 111 ASN A N 1
ATOM 572 C CA . ASN A 1 73 ? 11.939 -1.515 21.833 1.00 20.49 111 ASN A CA 1
ATOM 573 C C . ASN A 1 73 ? 10.857 -0.575 22.352 1.00 18.02 111 ASN A C 1
ATOM 574 O O . ASN A 1 73 ? 9.728 -0.996 22.638 1.00 17.00 111 ASN A O 1
ATOM 579 N N . VAL A 1 74 ? 11.245 0.689 22.496 1.00 15.82 112 VAL A N 1
ATOM 580 C CA . VAL A 1 74 ? 10.351 1.760 22.929 1.00 14.37 112 VAL A CA 1
ATOM 581 C C . VAL A 1 74 ? 10.548 2.880 21.913 1.00 13.10 112 VAL A C 1
ATOM 582 O O . VAL A 1 74 ? 11.659 3.412 21.758 1.00 13.64 112 VAL A O 1
ATOM 586 N N . ILE A 1 75 ? 9.495 3.175 21.171 1.00 11.30 113 ILE A N 1
ATOM 587 C CA . ILE A 1 75 ? 9.575 4.159 20.089 1.00 12.90 113 ILE A CA 1
ATOM 588 C C . ILE A 1 75 ? 8.609 5.272 20.438 1.00 13.90 113 ILE A C 1
ATOM 589 O O . ILE A 1 75 ? 7.398 5.015 20.654 1.00 16.08 113 ILE A O 1
ATOM 594 N N . LYS A 1 76 ? 9.125 6.499 20.474 1.00 13.33 114 LYS A N 1
ATOM 595 C CA . LYS A 1 76 ? 8.350 7.690 20.839 1.00 13.22 114 LYS A CA 1
ATOM 596 C C . LYS A 1 76 ? 8.283 8.605 19.624 1.00 14.21 114 LYS A C 1
ATOM 597 O O . LYS A 1 76 ? 9.242 8.650 18.827 1.00 15.38 114 LYS A O 1
ATOM 603 N N . PRO A 1 77 ? 7.164 9.335 19.465 1.00 13.86 115 PRO A N 1
ATOM 604 C CA . PRO A 1 77 ? 7.020 10.224 18.307 1.00 14.10 115 PRO A CA 1
ATOM 605 C C . PRO A 1 77 ? 8.003 11.394 18.395 1.00 15.06 115 PRO A C 1
ATOM 606 O O . PRO A 1 77 ? 8.075 12.068 19.439 1.00 16.45 115 PRO A O 1
ATOM 610 N N . ASP A 1 78 ? 8.732 11.652 17.307 1.00 15.25 116 ASP A N 1
ATOM 611 C CA . ASP A 1 78 ? 9.689 12.764 17.259 1.00 15.99 116 ASP A CA 1
ATOM 612 C C . ASP A 1 78 ? 8.914 14.054 17.041 1.00 16.08 116 ASP A C 1
ATOM 613 O O . ASP A 1 78 ? 8.331 14.220 15.988 1.00 14.90 116 ASP A O 1
ATOM 618 N N . PRO A 1 79 ? 8.896 14.969 18.030 1.00 17.31 117 PRO A N 1
ATOM 619 C CA . PRO A 1 79 ? 8.087 16.174 17.859 1.00 17.94 117 PRO A CA 1
ATOM 620 C C . PRO A 1 79 ? 8.612 17.141 16.802 1.00 18.67 117 PRO A C 1
ATOM 621 O O . PRO A 1 79 ? 7.940 18.132 16.506 1.00 18.93 117 PRO A O 1
ATOM 625 N N . SER A 1 80 ? 9.793 16.870 16.247 1.00 18.51 118 SER A N 1
ATOM 626 C CA . SER A 1 80 ? 10.295 17.654 15.115 1.00 18.70 118 SER A CA 1
ATOM 627 C C . SER A 1 80 ? 9.721 17.163 13.789 1.00 19.09 118 SER A C 1
ATOM 628 O O . SER A 1 80 ? 9.830 17.853 12.776 1.00 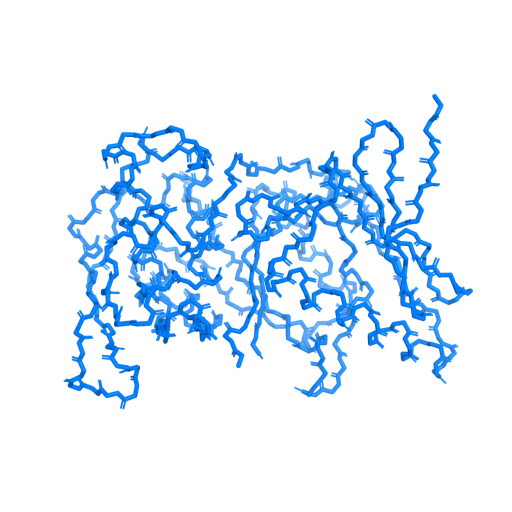20.52 118 SER A O 1
ATOM 631 N N . LYS A 1 81 ? 9.120 15.967 13.802 1.00 18.63 119 LYS A N 1
ATOM 632 C CA . LYS A 1 81 ? 8.543 15.323 12.608 1.00 19.37 119 LYS A CA 1
ATOM 633 C C . LYS A 1 81 ? 7.008 15.212 12.636 1.00 18.13 119 LYS A C 1
ATOM 634 O O . LYS A 1 81 ? 6.368 15.157 11.566 1.00 18.75 119 LYS A O 1
ATOM 640 N N . TYR A 1 82 ? 6.428 15.134 13.832 1.00 16.82 120 TYR A N 1
ATOM 641 C CA . TYR A 1 82 ? 4.982 14.845 14.013 1.00 15.89 120 TYR A CA 1
ATOM 642 C C . TYR A 1 82 ? 4.401 15.699 15.105 1.00 15.63 120 TYR A C 1
ATOM 643 O O . TYR A 1 82 ? 5.156 16.322 15.863 1.00 14.79 120 TYR A O 1
ATOM 652 N N . ALA A 1 83 ? 3.073 15.673 15.252 1.00 14.33 121 ALA A N 1
ATOM 653 C CA . ALA A 1 83 ? 2.478 16.232 16.447 1.00 15.32 121 ALA A CA 1
ATOM 654 C C . ALA A 1 83 ? 3.092 15.621 17.686 1.00 14.74 121 ALA A C 1
ATOM 655 O O . ALA A 1 83 ? 3.405 14.412 17.746 1.00 14.93 121 ALA A O 1
ATOM 657 N N . ALA A 1 84 ? 3.257 16.440 18.716 1.00 15.16 122 ALA A N 1
ATOM 658 C CA . ALA A 1 84 ? 3.810 15.915 19.958 1.00 15.74 122 ALA A CA 1
ATOM 659 C C . ALA A 1 84 ? 2.968 14.768 20.529 1.00 15.72 122 ALA A C 1
ATOM 660 O O . ALA A 1 84 ? 3.510 13.821 21.097 1.00 16.34 122 ALA A O 1
ATOM 662 N N . GLU A 1 85 ? 1.647 14.898 20.390 1.00 14.21 123 GLU A N 1
ATOM 663 C CA . GLU A 1 85 ? 0.678 13.908 20.871 1.00 14.21 123 GLU A CA 1
ATOM 664 C C . GLU A 1 85 ? -0.592 14.191 20.076 1.00 13.28 123 GLU A C 1
ATOM 665 O O . GLU A 1 85 ? -0.768 15.302 19.558 1.00 13.64 123 GLU A O 1
ATOM 671 N N . VAL A 1 86 ? -1.458 13.179 19.956 1.00 11.86 124 VAL A N 1
ATOM 672 C CA . VAL A 1 86 ? -2.775 13.343 19.325 1.00 12.00 124 VAL A CA 1
ATOM 673 C C . VAL A 1 86 ? -3.793 12.704 20.261 1.00 11.48 124 VAL A C 1
ATOM 674 O O . VAL A 1 86 ? -3.799 11.494 20.454 1.00 10.79 124 VAL A O 1
ATOM 678 N N . SER A 1 87 ? -4.620 13.520 20.913 1.00 13.16 125 SER A N 1
ATOM 679 C CA . SER A 1 87 ? -5.555 12.958 21.880 1.00 13.96 125 SER A CA 1
ATOM 680 C C . SER A 1 87 ? -6.684 12.235 21.132 1.00 13.61 125 SER A C 1
ATOM 681 O O . SER A 1 87 ? -7.047 12.624 20.026 1.00 14.67 125 SER A O 1
ATOM 686 N N . THR A 1 88 ? -7.162 11.151 21.731 1.00 14.17 126 THR A N 1
ATOM 687 C CA . THR A 1 88 ? -8.280 10.340 21.249 1.00 13.63 126 THR A CA 1
ATOM 688 C C . THR A 1 88 ? -9.260 11.120 20.372 1.00 13.68 126 THR A C 1
ATOM 689 O O . THR A 1 88 ? -9.916 12.047 20.859 1.00 14.36 126 THR A O 1
ATOM 693 N N . LEU A 1 89 ? -9.339 10.731 19.091 1.00 13.86 127 LEU A N 1
ATOM 694 C CA . LEU A 1 89 ? -10.180 11.395 18.113 1.00 14.28 127 LEU A CA 1
ATOM 695 C C . LEU A 1 89 ? -11.639 10.947 18.088 1.00 14.47 127 LEU A C 1
ATOM 696 O O . LEU A 1 89 ? -12.535 11.784 17.858 1.00 15.60 127 LEU A O 1
ATOM 701 N N . LEU A 1 90 ? -11.894 9.640 18.270 1.00 13.83 128 LEU A N 1
ATOM 702 C CA . LEU A 1 90 ? -13.277 9.173 18.175 1.00 14.35 128 LEU A CA 1
ATOM 703 C C . LEU A 1 90 ? -14.089 9.528 19.432 1.00 14.00 128 LEU A C 1
ATOM 704 O O . LEU A 1 90 ? -13.536 9.637 20.549 1.00 15.86 128 LEU A O 1
ATOM 709 N N . THR A 1 91 ? -15.413 9.674 19.261 1.00 13.34 129 THR A N 1
ATOM 710 C CA . THR A 1 91 ? -16.307 9.890 20.419 1.00 13.25 129 THR A CA 1
ATOM 711 C C . THR A 1 91 ? -17.271 8.717 20.635 1.00 12.72 129 THR A C 1
ATOM 712 O O . THR A 1 91 ? -18.033 8.695 21.607 1.00 13.27 129 THR A O 1
ATOM 716 N N . THR A 1 92 ? -17.240 7.748 19.717 1.00 10.67 130 THR A N 1
ATOM 717 C CA . THR A 1 92 ? -18.174 6.644 19.765 1.00 10.87 130 THR A CA 1
ATOM 718 C C . THR A 1 92 ? -17.611 5.490 20.605 1.00 10.75 130 THR A C 1
ATOM 719 O O . THR A 1 92 ? -16.392 5.340 20.763 1.00 11.67 130 THR A O 1
ATOM 723 N N . THR A 1 93 ? -18.513 4.675 21.144 1.00 11.99 131 THR A N 1
ATOM 724 C CA . THR A 1 93 ? -18.134 3.471 21.848 1.00 11.58 131 THR A CA 1
ATOM 725 C C . THR A 1 93 ? -18.953 2.305 21.312 1.00 11.17 131 THR A C 1
ATOM 726 O O . THR A 1 93 ? -19.728 1.674 22.023 1.00 11.59 131 THR A O 1
ATOM 730 N N . TRP A 1 94 ? -18.776 2.024 20.028 1.00 11.07 132 TRP A N 1
ATOM 731 C CA . TRP A 1 94 ? -19.635 1.044 19.375 1.00 10.63 132 TRP A CA 1
ATOM 732 C C . TRP A 1 94 ? -19.211 -0.401 19.603 1.00 10.35 132 TRP A C 1
ATOM 733 O O . TRP A 1 94 ? -18.127 -0.654 20.149 1.00 10.39 132 TRP A O 1
ATOM 744 N N . GLY A 1 95 ? -20.081 -1.341 19.238 1.00 10.30 133 GLY A N 1
ATOM 745 C CA . GLY A 1 95 ? -19.831 -2.745 19.465 1.00 10.97 133 GLY A CA 1
ATOM 746 C C . GLY A 1 95 ? -20.389 -3.575 18.320 1.00 10.25 133 GLY A C 1
ATOM 747 O O . GLY A 1 95 ? -20.553 -3.058 17.190 1.00 10.86 133 GLY A O 1
ATOM 748 N N . GLN A 1 96 ? -20.680 -4.852 18.587 1.00 9.82 134 GLN A N 1
ATOM 749 C CA . GLN A 1 96 ? -21.033 -5.788 17.517 1.00 10.31 134 GLN A CA 1
ATOM 750 C C . GLN A 1 96 ? -22.424 -6.402 17.665 1.00 10.47 134 GLN A C 1
ATOM 751 O O . GLN A 1 96 ? -22.887 -7.105 16.747 1.00 10.74 134 GLN A O 1
ATOM 757 N N . GLN A 1 97 ? -23.082 -6.178 18.800 1.00 10.69 135 GLN A N 1
ATOM 758 C CA . GLN A 1 97 ? -24.416 -6.751 19.033 1.00 12.22 135 GLN A CA 1
ATOM 759 C C . GLN A 1 97 ? -25.531 -5.696 18.950 1.00 12.44 135 GLN A C 1
ATOM 760 O O . GLN A 1 97 ? -25.414 -4.763 18.138 1.00 11.85 135 GLN A O 1
ATOM 766 N N . MET A 1 98 ? -26.633 -5.833 19.687 1.00 12.90 136 MET A N 1
ATOM 767 C CA . MET A 1 98 ? -27.724 -4.873 19.466 1.00 14.22 136 MET A CA 1
ATOM 768 C C . MET A 1 98 ? -27.365 -3.465 19.940 1.00 13.49 136 MET A C 1
ATOM 769 O O . MET A 1 98 ? -26.733 -3.317 20.978 1.00 14.97 136 MET A O 1
ATOM 774 N N . PRO A 1 99 ? -27.771 -2.435 19.192 1.00 13.27 137 PRO A N 1
ATOM 775 C CA . PRO A 1 99 ? -28.534 -2.462 17.947 1.00 12.55 137 PRO A CA 1
ATOM 776 C C . PRO A 1 99 ? -27.683 -2.499 16.676 1.00 10.73 137 PRO A C 1
ATOM 777 O O . PRO A 1 99 ? -28.235 -2.468 15.560 1.00 10.96 137 PRO A O 1
ATOM 781 N N . TYR A 1 100 ? -26.359 -2.556 16.832 1.00 10.25 138 TYR A N 1
ATOM 782 C CA . TYR A 1 100 ? -25.445 -2.526 15.689 1.00 10.31 138 TYR A CA 1
ATOM 783 C C . TYR A 1 100 ? -25.755 -3.603 14.676 1.00 10.56 138 TYR A C 1
ATOM 784 O O . TYR A 1 100 ? -25.575 -3.376 13.470 1.00 10.41 138 TYR A O 1
ATOM 793 N N . ASN A 1 101 ? -26.187 -4.773 15.178 1.00 10.41 139 ASN A N 1
ATOM 794 C CA . ASN A 1 101 ? -26.470 -5.923 14.311 1.00 10.56 139 ASN A CA 1
ATOM 795 C C . ASN A 1 101 ? -27.948 -6.096 13.973 1.00 11.02 139 ASN A C 1
ATOM 796 O O . ASN A 1 101 ? -28.340 -7.172 13.492 1.00 10.98 139 ASN A O 1
ATOM 801 N N . LYS A 1 102 ? -28.767 -5.073 14.211 1.00 12.34 140 LYS A N 1
ATOM 802 C CA . LYS A 1 102 ? -30.243 -5.162 14.047 1.00 13.02 140 LYS A CA 1
ATOM 803 C C . LYS A 1 102 ? -30.673 -5.676 12.688 1.00 11.79 140 LYS A C 1
ATOM 804 O O . LYS A 1 102 ? -31.701 -6.365 12.565 1.00 12.82 140 LYS A O 1
ATOM 810 N N . LEU A 1 103 ? -29.929 -5.310 11.647 1.00 11.09 141 LEU A N 1
ATOM 811 C CA . LEU A 1 103 ? -30.358 -5.658 10.297 1.00 12.22 141 LEU A CA 1
ATOM 812 C C . LEU A 1 103 ? -29.845 -7.018 9.798 1.00 12.57 141 LEU A C 1
ATOM 813 O O . LEU A 1 103 ? -30.159 -7.416 8.665 1.00 13.66 141 LEU A O 1
ATOM 818 N N . LEU A 1 104 ? -29.049 -7.710 10.617 1.00 11.53 142 LEU A N 1
ATOM 819 C CA . LEU A 1 104 ? -28.489 -8.995 10.226 1.00 12.02 142 LEU A CA 1
ATOM 820 C C . LEU A 1 104 ? -29.434 -10.145 10.580 1.00 12.00 142 LEU A C 1
ATOM 821 O O . LEU A 1 104 ? -30.228 -10.026 11.526 1.00 12.26 142 LEU A O 1
ATOM 826 N N . PRO A 1 105 ? -29.371 -11.257 9.834 1.00 12.91 143 PRO A N 1
ATOM 827 C CA . PRO A 1 105 ? -30.221 -12.422 10.122 1.00 13.98 143 PRO A CA 1
ATOM 828 C C . PRO A 1 105 ? -30.172 -12.909 11.551 1.00 14.66 143 PRO A C 1
ATOM 829 O O . PRO A 1 105 ? -29.120 -12.883 12.201 1.00 13.49 143 PRO A O 1
ATOM 833 N N . LYS A 1 106 ? -31.333 -13.351 12.034 1.00 15.86 144 LYS A N 1
ATOM 834 C CA . LYS A 1 106 ? -31.422 -14.003 13.324 1.00 17.28 144 LYS A CA 1
ATOM 835 C C . LYS A 1 106 ? -31.106 -15.498 13.131 1.00 17.95 144 LYS A C 1
ATOM 836 O O . LYS A 1 106 ? -31.249 -16.034 12.030 1.00 19.00 144 LYS A O 1
ATOM 842 N N . THR A 1 107 ? -30.608 -16.163 14.169 1.00 17.85 145 THR A N 1
ATOM 843 C CA . THR A 1 107 ? -30.393 -17.615 14.120 1.00 19.26 145 THR A CA 1
ATOM 844 C C . THR A 1 107 ? -30.851 -18.167 15.454 1.00 19.31 145 THR A C 1
ATOM 845 O O . THR A 1 107 ? -31.005 -17.416 16.409 1.00 19.67 145 THR A O 1
ATOM 849 N N . LYS A 1 108 ? -31.085 -19.478 15.517 1.00 20.72 146 LYS A N 1
ATOM 850 C CA . LYS A 1 108 ? -31.480 -20.109 16.773 1.00 21.88 146 LYS A CA 1
ATOM 851 C C . LYS A 1 108 ? -30.395 -19.999 17.869 1.00 21.51 146 LYS A C 1
ATOM 852 O O . LYS A 1 108 ? -30.656 -20.268 19.038 1.00 21.48 146 LYS A O 1
ATOM 858 N N . LYS A 1 109 ? -29.185 -19.593 17.486 1.00 21.07 147 LYS A N 1
ATOM 859 C CA . LYS A 1 109 ? -28.070 -19.488 18.424 1.00 21.53 147 LYS A CA 1
ATOM 860 C C . LYS A 1 109 ? -27.731 -18.019 18.681 1.00 20.15 147 LYS A C 1
ATOM 861 O O . LYS A 1 109 ? -26.687 -17.707 19.253 1.00 21.74 147 LYS A O 1
ATOM 867 N N . GLY A 1 110 ? -28.634 -17.134 18.286 1.00 18.74 148 GLY A N 1
ATOM 868 C CA . GLY A 1 110 ? -28.427 -15.702 18.460 1.00 16.58 148 GLY A CA 1
ATOM 869 C C . GLY A 1 110 ? -28.283 -14.998 17.132 1.00 14.93 148 GLY A C 1
ATOM 870 O O . GLY A 1 110 ? -27.900 -15.589 16.123 1.00 15.55 148 GLY A O 1
ATOM 871 N N . ARG A 1 111 ? -28.600 -13.717 17.139 1.00 12.70 149 ARG A N 1
ATOM 872 C CA . ARG A 1 111 ? -28.487 -12.940 15.915 1.00 12.04 149 ARG A CA 1
ATOM 873 C C . ARG A 1 111 ? -27.006 -12.826 15.474 1.00 11.61 149 ARG A C 1
ATOM 874 O O . ARG A 1 111 ? -26.105 -12.710 16.312 1.00 11.69 149 ARG A O 1
ATOM 882 N N . LEU A 1 112 ? -26.767 -12.841 14.156 1.00 10.99 150 LEU A N 1
ATOM 883 C CA . LEU A 1 112 ? -25.412 -12.678 13.663 1.00 10.84 150 LEU A CA 1
ATOM 884 C C . LEU A 1 112 ? -24.842 -11.345 14.178 1.00 10.62 150 LEU A C 1
ATOM 885 O O . LEU A 1 112 ? -25.584 -10.348 14.308 1.00 11.06 150 LEU A O 1
ATOM 890 N N . ILE A 1 113 ? -23.535 -11.315 14.448 1.00 9.16 151 ILE A N 1
ATOM 891 C CA . ILE A 1 113 ? -22.903 -10.094 14.957 1.00 10.13 151 ILE A CA 1
ATOM 892 C C . ILE A 1 113 ? -22.108 -9.367 13.899 1.00 9.47 151 ILE A C 1
ATOM 893 O O . ILE A 1 113 ? -21.839 -9.916 12.827 1.00 9.41 151 ILE A O 1
ATOM 898 N N . THR A 1 114 ? -21.792 -8.087 14.136 1.00 8.45 152 THR A N 1
ATOM 899 C CA . THR A 1 114 ? -21.345 -7.300 12.996 1.00 9.60 152 THR A CA 1
ATOM 900 C C . THR A 1 114 ? -19.954 -7.647 12.467 1.00 9.45 152 THR A C 1
ATOM 901 O O . THR A 1 114 ? -19.652 -7.404 11.279 1.00 9.95 152 THR A O 1
ATOM 905 N N . GLY A 1 115 ? -19.101 -8.142 13.346 1.00 9.88 153 GLY A N 1
ATOM 906 C CA . GLY A 1 115 ? -17.677 -8.402 13.005 1.00 10.31 153 GLY A CA 1
ATOM 907 C C . GLY A 1 115 ? -16.823 -7.213 13.437 1.00 9.11 153 GLY A C 1
ATOM 908 O O . GLY A 1 115 ? -17.202 -6.045 13.241 1.00 10.19 153 GLY A O 1
ATOM 909 N N . ALA A 1 116 ? -15.657 -7.490 14.009 1.00 9.62 154 ALA A N 1
ATOM 910 C CA . ALA A 1 116 ? -14.780 -6.420 14.501 1.00 9.88 154 ALA A CA 1
ATOM 911 C C . ALA A 1 116 ? -14.341 -5.493 13.396 1.00 9.84 154 ALA A C 1
ATOM 912 O O . ALA A 1 116 ? -14.170 -4.284 13.611 1.00 9.80 154 ALA A O 1
ATOM 914 N N . VAL A 1 117 ? -14.138 -6.038 12.194 1.00 9.69 155 VAL A N 1
ATOM 915 C CA . VAL A 1 117 ? -13.710 -5.187 11.065 1.00 10.35 155 VAL A CA 1
ATOM 916 C C . VAL A 1 117 ? -14.808 -4.203 10.717 1.00 9.30 155 VAL A C 1
ATOM 917 O O . VAL A 1 117 ? -14.533 -3.031 10.455 1.00 10.50 155 VAL A O 1
ATOM 921 N N . ALA A 1 118 ? -16.063 -4.664 10.728 1.00 10.08 156 ALA A N 1
ATOM 922 C CA . ALA A 1 118 ? -17.168 -3.750 10.421 1.00 9.29 156 ALA A CA 1
ATOM 923 C C . ALA A 1 118 ? -17.314 -2.686 11.491 1.00 9.55 156 ALA A C 1
ATOM 924 O O . ALA A 1 118 ? -17.513 -1.516 11.172 1.00 10.25 156 ALA A O 1
ATOM 926 N N . THR A 1 119 ? -17.180 -3.052 12.767 1.00 9.15 157 THR A N 1
ATOM 927 C CA . THR A 1 119 ? -17.334 -2.081 13.844 1.00 10.22 157 THR A CA 1
ATOM 928 C C . THR A 1 119 ? -16.212 -1.020 13.792 1.00 9.97 157 THR A C 1
ATOM 929 O O . THR A 1 119 ? -16.473 0.199 13.975 1.00 9.93 157 THR A O 1
ATOM 933 N N . ALA A 1 120 ? -14.976 -1.464 13.553 1.00 9.71 158 ALA A N 1
ATOM 934 C CA . ALA A 1 120 ? -13.870 -0.513 13.445 1.00 9.63 158 ALA A CA 1
ATOM 935 C C . ALA A 1 120 ? -14.072 0.412 12.226 1.00 10.43 158 ALA A C 1
ATOM 936 O O . ALA A 1 120 ? -13.969 1.630 12.349 1.00 10.65 158 ALA A O 1
ATOM 938 N N . THR A 1 121 ? -14.412 -0.155 11.062 1.00 9.77 159 THR A N 1
ATOM 939 C CA . THR A 1 121 ? -14.627 0.652 9.861 1.00 10.88 159 THR A CA 1
ATOM 940 C C . THR A 1 121 ? -15.778 1.635 10.063 1.00 10.03 159 THR A C 1
ATOM 941 O O . THR A 1 121 ? -15.659 2.813 9.726 1.00 9.95 159 THR A O 1
ATOM 945 N N . ALA A 1 122 ? -16.885 1.183 10.651 1.00 9.49 160 ALA A N 1
ATOM 946 C CA . ALA A 1 122 ? -18.030 2.088 10.855 1.00 9.08 160 ALA A CA 1
ATOM 947 C C . ALA A 1 122 ? -17.626 3.274 11.748 1.00 8.81 160 ALA A C 1
ATOM 948 O O . ALA A 1 122 ? -18.029 4.415 11.487 1.00 9.66 160 ALA A O 1
ATOM 950 N N . GLN A 1 123 ? -16.830 3.010 12.785 1.00 9.70 161 GLN A N 1
ATOM 951 C CA . GLN A 1 123 ? -16.452 4.114 13.679 1.00 9.39 161 GLN A CA 1
ATOM 952 C C . GLN A 1 123 ? -15.541 5.111 12.959 1.00 9.25 161 GLN A C 1
ATOM 953 O O . GLN A 1 123 ? -15.648 6.323 13.173 1.00 9.05 161 GLN A O 1
ATOM 959 N N . VAL A 1 124 ? -14.632 4.626 12.110 1.00 8.85 162 VAL A N 1
ATOM 960 C CA . VAL A 1 124 ? -13.822 5.559 11.334 1.00 9.54 162 VAL A CA 1
ATOM 961 C C . VAL A 1 124 ? -14.667 6.347 10.325 1.00 9.79 162 VAL A C 1
ATOM 962 O O . VAL A 1 124 ? -14.507 7.557 10.221 1.00 10.76 162 VAL A O 1
ATOM 966 N N . LEU A 1 125 ? -15.569 5.696 9.592 1.00 9.38 163 LEU A N 1
ATOM 967 C CA . LEU A 1 125 ? -16.431 6.443 8.646 1.00 10.44 163 LEU A CA 1
ATOM 968 C C . LEU A 1 125 ? -17.285 7.478 9.365 1.00 9.46 163 LEU A C 1
ATOM 969 O O . LEU A 1 125 ? -17.437 8.621 8.898 1.00 10.39 163 LEU A O 1
ATOM 974 N N . ASN A 1 126 ? -17.791 7.128 10.541 1.00 9.72 164 ASN A N 1
ATOM 975 C CA . ASN A 1 126 ? -18.605 8.061 11.289 1.00 10.63 164 ASN A CA 1
ATOM 976 C C . ASN A 1 126 ? -17.784 9.272 11.758 1.00 10.29 164 ASN A C 1
ATOM 977 O O . ASN A 1 126 ? -18.286 10.387 11.853 1.00 11.12 164 ASN A O 1
ATOM 982 N N . TYR A 1 127 ? -16.520 9.043 12.108 1.00 10.16 165 TYR A N 1
ATOM 983 C CA . TYR A 1 127 ? -15.640 10.161 12.485 1.00 10.82 165 TYR A CA 1
ATOM 984 C C . TYR A 1 127 ? -15.586 11.202 11.354 1.00 9.81 165 TYR A C 1
ATOM 985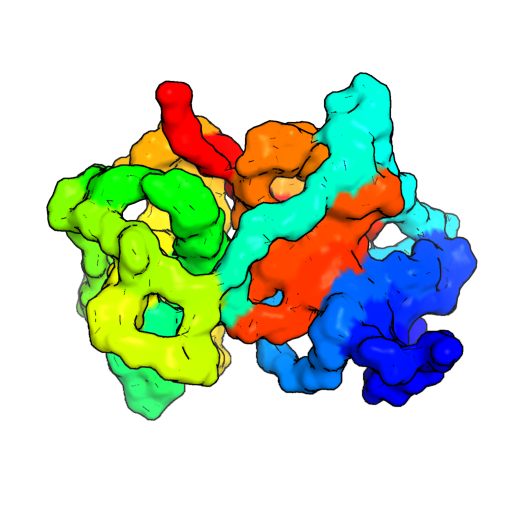 O O . TYR A 1 127 ? -15.658 12.432 11.595 1.00 11.85 165 TYR A O 1
ATOM 994 N N . PHE A 1 128 ? -15.475 10.724 10.110 1.00 10.45 166 PHE A N 1
ATOM 995 C CA . PHE A 1 128 ? -15.423 11.627 8.947 1.00 10.92 166 PHE A CA 1
ATOM 996 C C . PHE A 1 128 ? -16.760 12.095 8.423 1.00 11.20 166 PHE A C 1
ATOM 997 O O . PHE A 1 128 ? -16.809 13.066 7.657 1.00 12.23 166 PHE A O 1
ATOM 1005 N N . LYS A 1 129 ? -17.838 11.412 8.818 1.00 11.10 167 LYS A N 1
ATOM 1006 C CA . LYS A 1 129 ? -19.183 11.680 8.301 1.00 11.21 167 LYS A CA 1
ATOM 1007 C C . LYS A 1 129 ? -19.173 11.655 6.768 1.00 11.22 167 LYS A C 1
ATOM 1008 O O . LYS A 1 129 ? -19.675 12.567 6.090 1.00 11.45 167 LYS A O 1
ATOM 1019 N N . TYR A 1 130 ? -18.580 10.588 6.237 1.00 10.81 168 TYR A N 1
ATOM 1020 C CA . TYR A 1 130 ? -18.316 10.491 4.798 1.00 12.88 168 TYR A CA 1
ATOM 1021 C C . TYR A 1 130 ? -18.254 9.020 4.455 1.00 12.63 168 TYR A C 1
ATOM 1022 O O . TYR A 1 130 ? -17.758 8.252 5.260 1.00 13.25 168 TYR A O 1
ATOM 1031 N N . PRO A 1 131 ? -18.780 8.624 3.289 1.00 11.96 169 PRO A N 1
ATOM 1032 C CA . PRO A 1 131 ? -19.372 9.424 2.226 1.00 11.79 169 PRO A CA 1
ATOM 1033 C C . PRO A 1 131 ? -20.820 9.803 2.513 1.00 11.16 169 PRO A C 1
ATOM 1034 O O . PRO A 1 131 ? -21.442 9.286 3.481 1.00 10.79 169 PRO A O 1
ATOM 1038 N N . VAL A 1 132 ? -21.335 10.702 1.685 1.00 11.67 170 VAL A N 1
ATOM 1039 C CA . VAL A 1 132 ? -22.759 11.039 1.709 1.00 12.23 170 VAL A CA 1
ATOM 1040 C C . VAL A 1 132 ? -23.612 9.831 1.294 1.00 11.32 170 VAL A C 1
ATOM 1041 O O . VAL A 1 132 ? -24.557 9.465 1.983 1.00 11.83 170 VAL A O 1
ATOM 1045 N N . ARG A 1 133 ? -23.248 9.203 0.180 1.00 11.43 171 ARG A N 1
ATOM 1046 C CA . ARG A 1 133 ? -23.884 7.972 -0.318 1.00 13.10 171 ARG A CA 1
ATOM 1047 C C . ARG A 1 133 ? -22.774 7.052 -0.786 1.00 12.41 171 ARG A C 1
ATOM 1048 O O . ARG A 1 133 ? -21.668 7.507 -1.080 1.00 12.34 171 ARG A O 1
ATOM 1062 N N . GLY A 1 134 ? -23.069 5.756 -0.851 1.00 10.49 172 GLY A N 1
ATOM 1063 C CA . GLY A 1 134 ? -22.091 4.811 -1.361 1.00 11.23 172 GLY A CA 1
ATOM 1064 C C . GLY A 1 134 ? -22.208 4.681 -2.876 1.00 10.86 172 GLY A C 1
ATOM 1065 O O . GLY A 1 134 ? -22.768 5.546 -3.585 1.00 11.99 172 GLY A O 1
ATOM 1066 N N . ILE A 1 135 ? -21.677 3.567 -3.373 1.00 10.50 173 ILE A N 1
ATOM 1067 C CA . ILE A 1 135 ? -21.607 3.277 -4.802 1.00 11.43 173 ILE A CA 1
ATOM 1068 C C . ILE A 1 135 ? -21.918 1.801 -4.992 1.00 10.67 173 ILE A C 1
ATOM 1069 O O . ILE A 1 135 ? -21.307 0.961 -4.355 1.00 11.89 173 ILE A O 1
ATOM 1074 N N . GLY A 1 136 ? -22.861 1.494 -5.877 1.00 11.12 174 GLY A N 1
ATOM 1075 C CA . GLY A 1 136 ? -23.107 0.117 -6.263 1.00 11.45 174 GLY A CA 1
ATOM 1076 C C . GLY A 1 136 ? -23.786 -0.723 -5.195 1.00 10.86 174 GLY A C 1
ATOM 1077 O O . GLY A 1 136 ? -24.437 -0.191 -4.283 1.00 11.16 174 GLY A O 1
ATOM 1078 N N . SER A 1 137 ? -23.684 -2.050 -5.331 1.00 10.99 175 SER A N 1
ATOM 1079 C CA . SER A 1 137 ? -24.367 -2.970 -4.425 1.00 11.76 175 SER A CA 1
ATOM 1080 C C . SER A 1 137 ? -23.596 -4.254 -4.365 1.00 10.45 175 SER A C 1
ATOM 1081 O O . SER A 1 137 ? -22.798 -4.541 -5.247 1.00 11.51 175 SER A O 1
ATOM 1084 N N . HIS A 1 138 ? -23.830 -5.017 -3.299 1.00 10.18 176 HIS A N 1
ATOM 1085 C CA . HIS A 1 138 ? -23.152 -6.292 -3.139 1.00 9.87 176 HIS A CA 1
ATOM 1086 C C . HIS A 1 138 ? -23.909 -7.152 -2.150 1.00 9.71 176 HIS A C 1
ATOM 1087 O O . HIS A 1 138 ? -24.627 -6.648 -1.300 1.00 11.40 176 HIS A O 1
ATOM 1094 N N . THR A 1 139 ? -23.702 -8.464 -2.272 1.00 9.55 177 THR A N 1
ATOM 1095 C CA . THR A 1 139 ? -24.339 -9.452 -1.422 1.00 11.06 177 THR A CA 1
ATOM 1096 C C . THR A 1 139 ? -23.296 -10.454 -0.936 1.00 10.77 177 THR A C 1
ATOM 1097 O O . THR A 1 139 ? -22.409 -10.854 -1.720 1.00 12.78 177 THR A O 1
ATOM 1101 N N . VAL A 1 140 ? -23.341 -10.798 0.358 1.00 9.96 178 VAL A N 1
ATOM 1102 C CA . VAL A 1 140 ? -22.654 -11.997 0.852 1.00 10.49 178 VAL A CA 1
ATOM 1103 C C . VAL A 1 140 ? -23.709 -12.970 1.375 1.00 9.79 178 VAL A C 1
ATOM 1104 O O . VAL A 1 140 ? -24.914 -12.656 1.387 1.00 10.79 178 VAL A O 1
ATOM 1108 N N . HIS A 1 141 ? -23.295 -14.170 1.765 1.00 9.62 179 HIS A N 1
ATOM 1109 C CA . HIS A 1 141 ? -24.256 -15.211 2.161 1.00 10.29 179 HIS A CA 1
ATOM 1110 C C . HIS A 1 141 ? -23.926 -15.747 3.531 1.00 9.99 179 HIS A C 1
ATOM 1111 O O . HIS A 1 141 ? -22.761 -15.710 3.971 1.00 10.74 179 HIS A O 1
ATOM 1118 N N . TYR A 1 142 ? -24.953 -16.292 4.192 1.00 9.65 180 TYR A N 1
ATOM 1119 C CA . TYR A 1 142 ? -24.782 -16.978 5.465 1.00 11.00 180 TYR A CA 1
ATOM 1120 C C . TYR A 1 142 ? -25.346 -18.384 5.346 1.00 10.66 180 TYR A C 1
ATOM 1121 O O . TYR A 1 142 ? -26.531 -18.553 5.064 1.00 11.78 180 TYR A O 1
ATOM 1130 N N . PRO A 1 143 ? -24.511 -19.412 5.560 1.00 9.65 181 PRO A N 1
ATOM 1131 C CA . PRO A 1 143 ? -23.082 -19.336 5.899 1.00 10.34 181 PRO A CA 1
ATOM 1132 C C . PRO A 1 143 ? -22.263 -18.874 4.709 1.00 9.93 181 PRO A C 1
ATOM 1133 O O . PRO A 1 143 ? -22.701 -19.045 3.542 1.00 9.16 181 PRO A O 1
ATOM 1137 N N . ALA A 1 144 ? -21.099 -18.279 4.982 1.00 10.32 182 ALA A N 1
ATOM 1138 C CA . ALA A 1 144 ? -20.302 -17.691 3.919 1.00 11.18 182 ALA A CA 1
ATOM 1139 C C . ALA A 1 144 ? -19.918 -18.676 2.822 1.00 11.11 182 ALA A C 1
ATOM 1140 O O . ALA A 1 144 ? -19.796 -18.276 1.637 1.00 12.83 182 ALA A O 1
ATOM 1142 N N . ASN A 1 145 ? -19.779 -19.955 3.193 1.00 10.06 183 ASN A N 1
ATOM 1143 C CA . ASN A 1 145 ? -19.367 -20.984 2.231 1.00 11.47 183 ASN A CA 1
ATOM 1144 C C . ASN A 1 145 ? -20.471 -21.565 1.360 1.00 11.59 183 ASN A C 1
ATOM 1145 O O . ASN A 1 145 ? -20.232 -22.481 0.546 1.00 13.23 183 ASN A O 1
ATOM 1150 N N . ASP A 1 146 ? -21.676 -21.026 1.499 1.00 11.70 184 ASP A N 1
ATOM 1151 C CA . ASP A 1 146 ? -22.773 -21.427 0.633 1.00 12.54 184 ASP A CA 1
ATOM 1152 C C . ASP A 1 146 ? -23.204 -20.287 -0.287 1.00 13.95 184 ASP A C 1
ATOM 1153 O O . ASP A 1 146 ? -23.847 -19.350 0.160 1.00 13.57 184 ASP A O 1
ATOM 1158 N N . PRO A 1 147 ? -22.848 -20.369 -1.583 1.00 15.43 185 PRO A N 1
ATOM 1159 C CA . PRO A 1 147 ? -23.274 -19.357 -2.554 1.00 16.63 185 PRO A CA 1
ATOM 1160 C C . PRO A 1 147 ? -24.787 -19.224 -2.644 1.00 17.01 185 PRO A C 1
ATOM 1161 O O . PRO A 1 147 ? -25.282 -18.201 -3.142 1.00 18.20 185 PRO A O 1
ATOM 1165 N N . SER A 1 148 ? -25.518 -20.230 -2.168 1.00 16.68 186 SER A N 1
ATOM 1166 C CA . SER A 1 148 ? -26.976 -20.180 -2.169 1.00 17.16 186 SER A CA 1
ATOM 1167 C C . SER A 1 148 ? -27.537 -20.156 -0.754 1.00 16.18 186 SER A C 1
ATOM 1168 O O . SER A 1 148 ? -28.671 -20.566 -0.519 1.00 16.74 186 SER A O 1
ATOM 1171 N N . GLY A 1 149 ? -26.734 -19.642 0.178 1.00 14.30 187 GLY A N 1
ATOM 1172 C CA . GLY A 1 149 ? -27.166 -19.447 1.565 1.00 12.92 187 GLY A CA 1
ATOM 1173 C C . GLY A 1 149 ? -28.091 -18.243 1.686 1.00 12.66 187 GLY A C 1
ATOM 1174 O O . GLY A 1 149 ? -28.541 -17.700 0.668 1.00 14.05 187 GLY A O 1
ATOM 1175 N N . VAL A 1 150 ? -28.340 -17.799 2.920 1.00 11.59 188 VAL A N 1
ATOM 1176 C CA . VAL A 1 150 ? -29.185 -16.612 3.175 1.00 11.29 188 VAL A CA 1
ATOM 1177 C C . VAL A 1 150 ? -28.448 -15.372 2.687 1.00 10.18 188 VAL A C 1
ATOM 1178 O O . VAL A 1 150 ? -27.307 -15.109 3.122 1.00 11.28 188 VAL A O 1
ATOM 1182 N N . ALA A 1 151 ? -29.103 -14.562 1.846 1.00 10.90 189 ALA A N 1
ATOM 1183 C CA . ALA A 1 151 ? -28.474 -13.362 1.282 1.00 11.06 189 ALA A CA 1
ATOM 1184 C C . ALA A 1 151 ? -28.452 -12.232 2.275 1.00 11.63 189 ALA A C 1
ATOM 1185 O O . ALA A 1 151 ? -29.469 -11.918 2.890 1.00 12.22 189 ALA A O 1
ATOM 1187 N N . ILE A 1 152 ? -27.297 -11.597 2.388 1.00 9.75 190 ILE A N 1
ATOM 1188 C CA . ILE A 1 152 ? -27.149 -10.391 3.201 1.00 10.70 190 ILE A CA 1
ATOM 1189 C C . ILE A 1 152 ? -26.615 -9.329 2.237 1.00 10.13 190 ILE A C 1
ATOM 1190 O O . ILE A 1 152 ? -25.481 -9.410 1.776 1.00 10.86 190 ILE A O 1
ATOM 1195 N N . SER A 1 153 ? -27.455 -8.338 1.921 1.00 11.32 191 SER A N 1
ATOM 1196 C CA . SER A 1 153 ? -27.184 -7.412 0.820 1.00 11.08 191 SER A CA 1
ATOM 1197 C C . SER A 1 153 ? -27.091 -5.972 1.289 1.00 11.00 191 SER A C 1
ATOM 1198 O O . SER A 1 153 ? -27.735 -5.590 2.268 1.00 11.72 191 SER A O 1
ATOM 1201 N N . ALA A 1 154 ? -26.327 -5.172 0.547 1.00 10.23 192 ALA A N 1
ATOM 1202 C CA . ALA A 1 154 ? -26.241 -3.748 0.786 1.00 11.17 192 ALA A CA 1
ATOM 1203 C C . ALA A 1 154 ? -26.361 -3.010 -0.550 1.00 11.04 192 ALA A C 1
ATOM 1204 O O . ALA A 1 154 ? -25.630 -3.321 -1.508 1.00 11.15 192 ALA A O 1
ATOM 1206 N N . ASP A 1 155 ? -27.282 -2.056 -0.624 1.00 12.07 193 ASP A N 1
ATOM 1207 C CA . ASP A 1 155 ? -27.394 -1.186 -1.801 1.00 12.53 193 ASP A CA 1
ATOM 1208 C C . ASP A 1 155 ? -26.732 0.135 -1.464 1.00 11.54 193 ASP A C 1
ATOM 1209 O O . ASP A 1 155 ? -27.388 1.120 -1.085 1.00 12.75 193 ASP A O 1
ATOM 1214 N N . PHE A 1 156 ? -25.400 0.154 -1.555 1.00 10.46 194 PHE A N 1
ATOM 1215 C CA . PHE A 1 156 ? -24.627 1.344 -1.174 1.00 10.75 194 PHE A CA 1
ATOM 1216 C C . PHE A 1 156 ? -25.039 2.573 -1.993 1.00 10.21 194 PHE A C 1
ATOM 1217 O O . PHE A 1 156 ? -25.138 3.705 -1.463 1.00 10.09 194 PHE A O 1
ATOM 1225 N N . GLY A 1 157 ? -25.224 2.371 -3.306 1.00 10.10 195 GLY A N 1
ATOM 1226 C CA . GLY A 1 157 ? -25.429 3.515 -4.210 1.00 11.62 195 GLY A CA 1
ATOM 1227 C C . GLY A 1 157 ? -26.741 4.236 -3.949 1.00 11.47 195 GLY A C 1
ATOM 1228 O O . GLY A 1 157 ? -26.873 5.427 -4.272 1.00 12.93 195 GLY A O 1
ATOM 1229 N N . ASN A 1 158 ? -27.724 3.556 -3.353 1.00 10.99 196 ASN A N 1
ATOM 1230 C CA . ASN A 1 158 ? -28.989 4.213 -3.018 1.00 12.27 196 ASN A CA 1
ATOM 1231 C C . ASN A 1 158 ? -29.136 4.549 -1.543 1.00 12.64 196 ASN A C 1
ATOM 1232 O O . ASN A 1 158 ? -30.230 4.923 -1.091 1.00 14.44 196 ASN A O 1
ATOM 1237 N N . THR A 1 159 ? -28.035 4.470 -0.791 1.00 11.78 197 THR A N 1
ATOM 1238 C CA . THR A 1 159 ? -28.102 4.723 0.630 1.00 12.34 197 THR A CA 1
ATOM 1239 C C . THR A 1 159 ? -27.435 6.046 0.968 1.00 12.65 197 THR A C 1
ATOM 1240 O O . THR A 1 159 ? -26.251 6.240 0.663 1.00 13.15 197 THR A O 1
ATOM 1244 N N . THR A 1 160 ? -28.203 6.961 1.580 1.00 12.48 198 THR A N 1
ATOM 1245 C CA . THR A 1 160 ? -27.648 8.182 2.132 1.00 14.20 198 THR A CA 1
ATOM 1246 C C . THR A 1 160 ? -27.428 7.918 3.620 1.00 12.86 198 THR A C 1
ATOM 1247 O O . THR A 1 160 ? -28.394 7.875 4.388 1.00 14.81 198 THR A O 1
ATOM 1251 N N . TYR A 1 161 ? -26.175 7.720 4.029 1.00 11.76 199 TYR A N 1
ATOM 1252 C CA . TYR A 1 161 ? -25.883 7.370 5.430 1.00 11.30 199 TYR A CA 1
ATOM 1253 C C . TYR A 1 161 ? -26.399 8.446 6.375 1.00 11.31 199 TYR A C 1
ATOM 1254 O O . TYR A 1 161 ? -26.221 9.645 6.150 1.00 12.10 199 TYR A O 1
ATOM 1263 N N . ASP A 1 162 ? -27.093 8.029 7.419 1.00 10.73 200 ASP A N 1
ATOM 1264 C CA . ASP A 1 162 ? -27.804 8.980 8.281 1.00 11.01 200 ASP A CA 1
ATOM 1265 C C . ASP A 1 162 ? -26.889 9.455 9.412 1.00 11.11 200 ASP A C 1
ATOM 1266 O O . ASP A 1 162 ? -27.105 9.138 10.592 1.00 10.26 200 ASP A O 1
ATOM 1271 N N . TRP A 1 163 ? -25.852 10.205 9.040 1.00 10.63 201 TRP A N 1
ATOM 1272 C CA . TRP A 1 163 ? -24.837 10.654 10.009 1.00 11.50 201 TRP A CA 1
ATOM 1273 C C . TRP A 1 163 ? -25.410 11.395 11.214 1.00 11.30 201 TRP A C 1
ATOM 1274 O O . TRP A 1 163 ? -24.920 11.241 12.327 1.00 12.66 201 TRP A O 1
ATOM 1285 N N . ALA A 1 164 ? -26.462 12.177 10.988 1.00 10.86 202 ALA A N 1
ATOM 1286 C CA . ALA A 1 164 ? -27.049 12.982 12.082 1.00 11.98 202 ALA A CA 1
ATOM 1287 C C . ALA A 1 164 ? -27.699 12.121 13.163 1.00 12.05 202 ALA A C 1
ATOM 1288 O O . ALA A 1 164 ? -27.919 12.640 14.268 1.00 13.08 202 ALA A O 1
ATOM 1290 N N . ASN A 1 165 ? -27.997 10.845 12.863 1.00 11.56 203 ASN A N 1
ATOM 1291 C CA . ASN A 1 165 ? -28.622 9.930 13.833 1.00 11.71 203 ASN A CA 1
ATOM 1292 C C . ASN A 1 165 ? -27.661 8.872 14.371 1.00 11.14 203 ASN A C 1
ATOM 1293 O O . ASN A 1 165 ? -28.095 7.901 15.025 1.00 11.79 203 ASN A O 1
ATOM 1298 N N . MET A 1 166 ? -26.359 9.066 14.144 1.00 10.80 204 MET A N 1
ATOM 1299 C CA . MET A 1 166 ? -25.354 8.169 14.735 1.00 11.68 204 MET A CA 1
ATOM 1300 C C . MET A 1 166 ? -24.981 8.636 16.137 1.00 12.33 204 MET A C 1
ATOM 1301 O O . MET A 1 166 ? -24.194 9.549 16.311 1.00 13.69 204 MET A O 1
ATOM 1306 N N . LYS A 1 167 ? -25.532 7.973 17.136 1.00 12.03 205 LYS A N 1
ATOM 1307 C CA . LYS A 1 167 ? -25.268 8.296 18.523 1.00 12.94 205 LYS A CA 1
ATOM 1308 C C . LYS A 1 167 ? -23.880 7.812 18.926 1.00 12.66 205 LYS A C 1
ATOM 1309 O O . LYS A 1 167 ? -23.398 6.799 18.407 1.00 12.26 205 LYS A O 1
ATOM 1315 N N . ASP A 1 168 ? -23.256 8.507 19.886 1.00 12.30 206 ASP A N 1
ATOM 1316 C CA . ASP A 1 168 ? -21.943 8.090 20.371 1.00 12.92 206 ASP A CA 1
ATOM 1317 C C . ASP A 1 168 ? -22.057 6.752 21.107 1.00 13.45 206 ASP A C 1
ATOM 1318 O O . ASP A 1 168 ? -21.215 5.892 20.938 1.00 12.79 206 ASP A O 1
ATOM 1323 N N . ASN A 1 169 ? -23.113 6.591 21.909 1.00 13.67 207 ASN A N 1
ATOM 1324 C CA . ASN A 1 169 ? -23.224 5.502 22.891 1.00 15.73 207 ASN A CA 1
ATOM 1325 C C . ASN A 1 169 ? -24.619 4.885 22.716 1.00 14.72 207 ASN A C 1
ATOM 1326 O O . ASN A 1 169 ? -25.603 5.590 22.798 1.00 15.44 207 ASN A O 1
ATOM 1331 N N . TYR A 1 170 ? -24.696 3.581 22.499 1.00 13.83 208 TYR A N 1
ATOM 1332 C CA . TYR A 1 170 ? -25.967 2.883 22.380 1.00 13.84 208 TYR A CA 1
ATOM 1333 C C . TYR A 1 170 ? -26.177 1.897 23.539 1.00 15.09 208 TYR A C 1
ATOM 1334 O O . TYR A 1 170 ? -27.016 1.015 23.438 1.00 15.30 208 TYR A O 1
ATOM 1343 N N . SER A 1 171 ? -25.430 2.054 24.632 1.00 15.63 209 SER A N 1
ATOM 1344 C CA . SER A 1 171 ? -25.558 1.127 25.763 1.00 16.80 209 SER A CA 1
ATOM 1345 C C . SER A 1 171 ? -26.703 1.463 26.693 1.00 17.06 209 SER A C 1
ATOM 1346 O O . SER A 1 171 ? -26.962 0.710 27.658 1.00 18.49 209 SER A O 1
ATOM 1349 N N . GLY A 1 172 ? -27.362 2.594 26.475 1.00 16.54 210 GLY A N 1
ATOM 1350 C CA . GLY A 1 172 ? -28.540 2.916 27.260 1.00 16.96 210 GLY A CA 1
ATOM 1351 C C . GLY A 1 172 ? -29.670 3.215 26.310 1.00 16.28 210 GLY A C 1
ATOM 1352 O O . GLY A 1 172 ? -30.107 2.341 25.532 1.00 18.37 210 GLY A O 1
ATOM 1353 N N . ASN A 1 173 ? -30.107 4.464 26.324 1.00 16.07 211 ASN A N 1
ATOM 1354 C CA . ASN A 1 173 ? -31.286 4.866 25.582 1.00 15.27 211 ASN A CA 1
ATOM 1355 C C . ASN A 1 173 ? -30.940 5.258 24.153 1.00 15.40 211 ASN A C 1
ATOM 1356 O O . ASN A 1 173 ? -29.847 5.781 23.898 1.00 16.18 211 ASN A O 1
ATOM 1361 N N . TYR A 1 174 ? -31.858 4.968 23.230 1.00 12.79 212 TYR A N 1
ATOM 1362 C CA . TYR A 1 174 ? -31.733 5.412 21.829 1.00 12.72 212 TYR A CA 1
ATOM 1363 C C . TYR A 1 174 ? -33.070 5.218 21.112 1.00 12.10 212 TYR A C 1
ATOM 1364 O O . TYR A 1 174 ? -33.899 4.423 21.565 1.00 11.86 212 TYR A O 1
ATOM 1373 N N . THR A 1 175 ? -33.258 5.933 20.002 1.00 12.34 213 THR A N 1
ATOM 1374 C CA . THR A 1 175 ? -34.469 5.873 19.204 1.00 11.89 213 THR A CA 1
ATOM 1375 C C . THR A 1 175 ? -34.311 4.842 18.094 1.00 11.84 213 THR A C 1
ATOM 1376 O O . THR A 1 175 ? -33.191 4.456 17.746 1.00 11.05 213 THR A O 1
ATOM 1380 N N . GLU A 1 176 ? -35.422 4.449 17.490 1.00 11.45 214 GLU A N 1
ATOM 1381 C CA . GLU A 1 176 ? -35.338 3.511 16.373 1.00 12.86 214 GLU A CA 1
ATOM 1382 C C . GLU A 1 176 ? -34.559 4.102 15.212 1.00 11.62 214 GLU A C 1
ATOM 1383 O O . GLU A 1 176 ? -33.797 3.381 14.573 1.00 11.19 214 GLU A O 1
ATOM 1389 N N . ALA A 1 177 ? -34.740 5.396 14.939 1.00 11.72 215 ALA A N 1
ATOM 1390 C CA . ALA A 1 177 ? -33.983 6.017 13.842 1.00 11.88 215 ALA A CA 1
ATOM 1391 C C . ALA A 1 177 ? -32.471 6.013 14.124 1.00 11.85 215 ALA A C 1
ATOM 1392 O O . ALA A 1 177 ? -31.657 5.805 13.218 1.00 12.35 215 ALA A O 1
ATOM 1394 N N . GLU A 1 178 ? -32.089 6.214 15.379 1.00 11.40 216 GLU A N 1
ATOM 1395 C CA . GLU A 1 178 ? -30.671 6.137 15.737 1.00 10.91 216 GLU A CA 1
ATOM 1396 C C . GLU A 1 178 ? -30.138 4.697 15.592 1.00 10.32 216 GLU A C 1
ATOM 1397 O O . GLU A 1 178 ? -29.029 4.488 15.102 1.00 11.25 216 GLU A O 1
ATOM 1403 N N . ALA A 1 179 ? -30.931 3.708 16.016 1.00 10.82 217 ALA A N 1
ATOM 1404 C CA . ALA A 1 179 ? -30.560 2.301 15.858 1.00 10.87 217 ALA A CA 1
ATOM 1405 C C . ALA A 1 179 ? -30.422 1.959 14.390 1.00 10.73 217 ALA A C 1
ATOM 1406 O O . ALA A 1 179 ? -29.440 1.339 13.993 1.00 11.01 217 ALA A O 1
ATOM 1408 N N . ASN A 1 180 ? -31.396 2.349 13.574 1.00 10.43 218 ASN A N 1
ATOM 1409 C CA . ASN A 1 180 ? -31.313 2.044 12.146 1.00 11.88 218 ASN A CA 1
ATOM 1410 C C . ASN A 1 180 ? -30.133 2.723 11.433 1.00 10.54 218 ASN A C 1
ATOM 1411 O O . ASN A 1 180 ? -29.537 2.170 10.504 1.00 10.58 218 ASN A O 1
ATOM 1416 N N . ALA A 1 181 ? -29.821 3.947 11.852 1.00 10.54 219 ALA A N 1
ATOM 1417 C CA . ALA A 1 181 ? -28.710 4.679 11.260 1.00 10.49 219 ALA A CA 1
ATOM 1418 C C . ALA A 1 181 ? -27.442 3.894 11.406 1.00 9.83 219 ALA A C 1
ATOM 1419 O O . ALA A 1 181 ? -26.746 3.661 10.423 1.00 11.17 219 ALA A O 1
ATOM 1421 N N . VAL A 1 182 ? -27.123 3.498 12.644 1.00 9.85 220 VAL A N 1
ATOM 1422 C CA . VAL A 1 182 ? -25.881 2.792 12.863 1.00 9.90 220 VAL A CA 1
ATOM 1423 C C . VAL A 1 182 ? -25.930 1.356 12.315 1.00 10.26 220 VAL A C 1
ATOM 1424 O O . VAL A 1 182 ? -24.897 0.865 11.823 1.00 10.79 220 VAL A O 1
ATOM 1428 N N . ALA A 1 183 ? -27.095 0.695 12.395 1.00 11.04 221 ALA A N 1
ATOM 1429 C CA . ALA A 1 183 ? -27.205 -0.682 11.912 1.00 10.83 221 ALA A CA 1
ATOM 1430 C C . ALA A 1 183 ? -26.986 -0.763 10.406 1.00 10.75 221 ALA A C 1
ATOM 1431 O O . ALA A 1 183 ? -26.417 -1.728 9.933 1.00 10.80 221 ALA A O 1
ATOM 1433 N N . THR A 1 184 ? -27.483 0.235 9.658 1.00 10.12 222 THR A N 1
ATOM 1434 C CA . THR A 1 184 ? -27.277 0.285 8.213 1.00 10.67 222 THR A CA 1
ATOM 1435 C C . THR A 1 184 ? -25.786 0.400 7.912 1.00 10.55 222 THR A C 1
ATOM 1436 O O . THR A 1 184 ? -25.275 -0.339 7.073 1.00 10.06 222 THR A O 1
ATOM 1440 N N . LEU A 1 185 ? -25.101 1.327 8.593 1.00 10.14 223 LEU A N 1
ATOM 1441 C CA . LEU A 1 185 ? -23.673 1.520 8.394 1.00 10.17 223 LEU A CA 1
ATOM 1442 C C . LEU A 1 185 ? -22.873 0.243 8.725 1.00 9.44 223 LEU A C 1
ATOM 1443 O O . LEU A 1 185 ? -21.993 -0.168 7.960 1.00 10.58 223 LEU A O 1
ATOM 1448 N N . MET A 1 186 ? -23.209 -0.410 9.843 1.00 9.61 224 MET A N 1
ATOM 1449 C CA . MET A 1 186 ? -22.538 -1.662 10.246 1.00 9.55 224 MET A CA 1
ATOM 1450 C C . MET A 1 186 ? -22.715 -2.747 9.193 1.00 9.62 224 MET A C 1
ATOM 1451 O O . MET A 1 186 ? -21.754 -3.400 8.816 1.00 9.76 224 MET A O 1
ATOM 1456 N N . LEU A 1 187 ? -23.956 -2.909 8.704 1.00 9.58 225 LEU A N 1
ATOM 1457 C CA . LEU A 1 187 ? -24.238 -3.935 7.707 1.00 10.62 225 LEU A CA 1
ATOM 1458 C C . LEU A 1 187 ? -23.440 -3.631 6.436 1.00 10.21 225 LEU A C 1
ATOM 1459 O O . LEU A 1 187 ? -22.781 -4.496 5.876 1.00 10.41 225 LEU A O 1
ATOM 1464 N N . HIS A 1 188 ? -23.448 -2.373 6.014 1.00 9.78 226 HIS A N 1
ATOM 1465 C CA . HIS A 1 188 ? -22.762 -2.017 4.774 1.00 9.25 226 HIS A CA 1
ATOM 1466 C C . HIS A 1 188 ? -21.257 -2.197 4.896 1.00 9.28 226 HIS A C 1
ATOM 1467 O O . HIS A 1 188 ? -20.614 -2.702 3.958 1.00 9.48 226 HIS A O 1
ATOM 1474 N N . CYS A 1 189 ? -20.702 -1.852 6.060 1.00 9.20 227 CYS A N 1
ATOM 1475 C CA . CYS A 1 189 ? -19.247 -2.052 6.265 1.00 9.52 227 CYS A CA 1
ATOM 1476 C C . CYS A 1 189 ? -18.901 -3.527 6.219 1.00 10.33 227 CYS A C 1
ATOM 1477 O O . CYS A 1 189 ? -17.829 -3.891 5.679 1.00 11.55 227 CYS A O 1
ATOM 1480 N N . GLY A 1 190 ? -19.763 -4.375 6.795 1.00 8.40 228 GLY A N 1
ATOM 1481 C CA . GLY A 1 190 ? -19.506 -5.829 6.724 1.00 10.17 228 GLY A CA 1
ATOM 1482 C C . GLY A 1 190 ? -19.590 -6.362 5.297 1.00 9.49 228 GLY A C 1
ATOM 1483 O O . GLY A 1 190 ? -18.691 -7.092 4.828 1.00 10.16 228 GLY A O 1
ATOM 1484 N N . VAL A 1 191 ? -20.690 -6.070 4.599 1.00 9.43 229 VAL A N 1
ATOM 1485 C CA . VAL A 1 191 ? -20.858 -6.579 3.229 1.00 10.08 229 VAL A CA 1
ATOM 1486 C C . VAL A 1 191 ? -19.699 -6.090 2.338 1.00 9.31 229 VAL A C 1
ATOM 1487 O O . VAL A 1 191 ? -19.134 -6.852 1.547 1.00 9.18 229 VAL A O 1
ATOM 1491 N N . ALA A 1 192 ? -19.331 -4.816 2.469 1.00 8.77 230 ALA A N 1
ATOM 1492 C CA . ALA A 1 192 ? -18.189 -4.253 1.708 1.00 10.33 230 ALA A CA 1
ATOM 1493 C C . ALA A 1 192 ? -16.876 -4.992 1.971 1.00 9.91 230 ALA A C 1
ATOM 1494 O O . ALA A 1 192 ? -16.021 -5.071 1.076 1.00 11.92 230 ALA A O 1
ATOM 1496 N N . SER A 1 193 ? -16.733 -5.557 3.172 1.00 9.32 231 SER A N 1
ATOM 1497 C CA . SER A 1 193 ? -15.519 -6.237 3.590 1.00 10.49 231 SER A CA 1
ATOM 1498 C C . SER A 1 193 ? -15.573 -7.723 3.350 1.00 9.72 231 SER A C 1
ATOM 1499 O O . SER A 1 193 ? -14.686 -8.457 3.810 1.00 10.45 231 SER A O 1
ATOM 1502 N N . GLU A 1 194 ? -16.598 -8.181 2.609 1.00 9.69 232 GLU A N 1
ATOM 1503 C CA . GLU A 1 194 ? -16.794 -9.633 2.356 1.00 10.95 232 GLU A CA 1
ATOM 1504 C C . GLU A 1 194 ? -16.870 -10.438 3.657 1.00 9.65 232 GLU A C 1
ATOM 1505 O O . GLU A 1 194 ? -16.304 -11.542 3.774 1.00 10.72 232 GLU A O 1
ATOM 1511 N N . MET A 1 195 ? -17.602 -9.900 4.629 1.00 8.56 233 MET A N 1
ATOM 1512 C CA . MET A 1 195 ? -17.719 -10.523 5.939 1.00 8.30 233 MET A CA 1
ATOM 1513 C C . MET A 1 195 ? -18.214 -11.968 5.853 1.00 9.13 233 MET A C 1
ATOM 1514 O O . MET A 1 195 ? -19.128 -12.274 5.069 1.00 10.59 233 MET A O 1
ATOM 1519 N N . GLN A 1 196 ? -17.643 -12.816 6.711 1.00 9.96 234 GLN A N 1
ATOM 1520 C CA . GLN A 1 196 ? -18.088 -14.205 6.904 1.00 10.47 234 GLN A CA 1
ATOM 1521 C C . GLN A 1 196 ? -18.820 -14.147 8.237 1.00 9.27 234 GLN A C 1
ATOM 1522 O O . GLN A 1 196 ? -18.213 -14.196 9.307 1.00 10.31 234 GLN A O 1
ATOM 1528 N N . TYR A 1 197 ? -20.143 -14.055 8.173 1.00 9.46 235 TYR A N 1
ATOM 1529 C CA . TYR A 1 197 ? -20.933 -13.751 9.357 1.00 9.79 235 TYR A CA 1
ATOM 1530 C C . TYR A 1 197 ? -21.086 -14.970 10.245 1.00 9.25 235 TYR A C 1
ATOM 1531 O O . TYR A 1 197 ? -21.164 -16.129 9.776 1.00 10.50 235 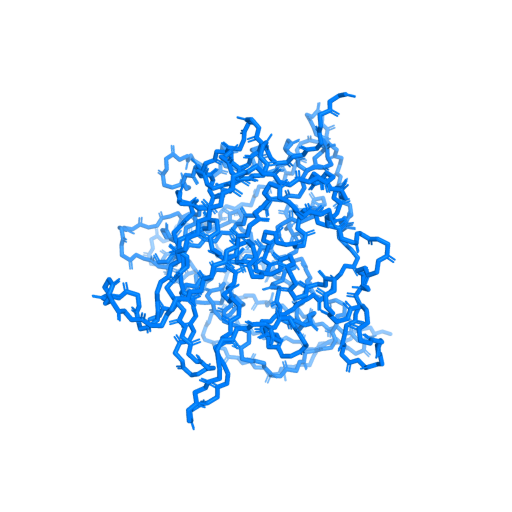TYR A O 1
ATOM 1540 N N . GLY A 1 198 ? -21.200 -14.717 11.550 1.00 10.18 236 GLY A N 1
ATOM 1541 C CA . GLY A 1 198 ? -21.463 -15.804 12.498 1.00 11.04 236 GLY A CA 1
ATOM 1542 C C . GLY A 1 198 ? -22.243 -15.276 13.679 1.00 11.52 236 GLY A C 1
ATOM 1543 O O . GLY A 1 198 ? -22.350 -14.062 13.859 1.00 10.89 236 GLY A O 1
ATOM 1544 N N . GLY A 1 199 ? -22.813 -16.179 14.469 1.00 12.27 237 GLY A N 1
ATOM 1545 C CA . GLY A 1 199 ? -23.515 -15.776 15.697 1.00 12.59 237 GLY A CA 1
ATOM 1546 C C . GLY A 1 199 ? -22.584 -15.389 16.833 1.00 14.44 237 GLY A C 1
ATOM 1547 O O . GLY A 1 199 ? -21.367 -15.409 16.678 1.00 13.61 237 GLY A O 1
ATOM 1548 N N . PRO A 1 200 ? -23.158 -14.998 17.992 1.00 15.38 238 PRO A N 1
ATOM 1549 C CA . PRO A 1 200 ? -22.354 -14.453 19.098 1.00 17.44 238 PRO A CA 1
ATOM 1550 C C . PRO A 1 200 ? -21.218 -15.360 19.557 1.00 19.46 238 PRO A C 1
ATOM 1551 O O . PRO A 1 200 ? -20.177 -14.867 19.986 1.00 21.00 238 PRO A O 1
ATOM 1555 N N . ASN A 1 201 ? -21.388 -16.672 19.459 1.00 19.91 239 ASN A N 1
ATOM 1556 C CA . ASN A 1 201 ? -20.329 -17.555 19.927 1.00 22.18 239 ASN A CA 1
ATOM 1557 C C . ASN A 1 201 ? -19.338 -18.010 18.869 1.00 22.34 239 ASN A C 1
ATOM 1558 O O . ASN A 1 201 ? -18.365 -18.718 19.177 1.00 23.95 239 ASN A O 1
ATOM 1563 N N . GLU A 1 202 ? -19.575 -17.596 17.626 1.00 20.70 240 GLU A N 1
ATOM 1564 C CA . GLU A 1 202 ? -18.680 -17.909 16.532 1.00 20.25 240 GLU A CA 1
ATOM 1565 C C . GLU A 1 202 ? -17.944 -16.659 16.021 1.00 18.33 240 GLU A C 1
ATOM 1566 O O . GLU A 1 202 ? -16.793 -16.762 15.587 1.00 18.72 240 GLU A O 1
ATOM 1572 N N . GLY A 1 203 ? -18.595 -15.499 16.068 1.00 16.50 241 GLY A N 1
ATOM 1573 C CA . GLY A 1 203 ? -18.021 -14.275 15.539 1.00 15.59 241 GLY A CA 1
ATOM 1574 C C . GLY A 1 203 ? -18.141 -14.173 14.036 1.00 13.12 241 GLY A C 1
ATOM 1575 O O . GLY A 1 203 ? -18.438 -15.159 13.327 1.00 13.11 241 GLY A O 1
ATOM 1576 N N . SER A 1 204 ? -17.882 -12.966 13.543 1.00 11.03 242 SER A N 1
ATOM 1577 C CA . SER A 1 204 ? -17.964 -12.655 12.110 1.00 11.09 242 SER A CA 1
ATOM 1578 C C . SER A 1 204 ? -16.602 -12.143 11.672 1.00 10.90 242 SER A C 1
ATOM 1579 O O . SER A 1 204 ? -16.054 -11.199 12.259 1.00 10.66 242 SER A O 1
ATOM 1582 N N . GLY A 1 205 ? -16.032 -12.770 10.650 1.00 9.64 243 GLY A N 1
ATOM 1583 C CA . GLY A 1 205 ? -14.616 -12.510 10.285 1.00 11.18 243 GLY A CA 1
ATOM 1584 C C . GLY A 1 205 ? -14.437 -11.938 8.890 1.00 10.84 243 GLY A C 1
ATOM 1585 O O . GLY A 1 205 ? -15.138 -12.316 7.972 1.00 11.01 243 GLY A O 1
ATOM 1586 N N . ALA A 1 206 ? -13.471 -11.040 8.745 1.00 10.51 244 ALA A N 1
ATOM 1587 C CA . ALA A 1 206 ? -13.138 -10.454 7.451 1.00 10.00 244 ALA A CA 1
ATOM 1588 C C . ALA A 1 206 ? -11.642 -10.204 7.348 1.00 10.79 244 ALA A C 1
ATOM 1589 O O . ALA A 1 206 ? -10.968 -9.983 8.374 1.00 12.56 244 ALA A O 1
ATOM 1591 N N . TYR A 1 207 ? -11.152 -10.201 6.104 1.00 11.47 245 TYR A N 1
ATOM 1592 C CA . TYR A 1 207 ? -9.745 -9.902 5.818 1.00 12.95 245 TYR A CA 1
ATOM 1593 C C . TYR A 1 207 ? -9.569 -8.433 5.515 1.00 12.28 245 TYR A C 1
ATOM 1594 O O . TYR A 1 207 ? -10.388 -7.831 4.816 1.00 12.23 245 TYR A O 1
ATOM 1603 N N . MET A 1 208 ? -8.477 -7.853 5.993 1.00 12.01 246 MET A N 1
ATOM 1604 C CA . MET A 1 208 ? -8.237 -6.424 5.775 1.00 13.25 246 MET A CA 1
ATOM 1605 C C . MET A 1 208 ? -8.053 -6.073 4.319 1.00 12.75 246 MET A C 1
ATOM 1606 O O . MET A 1 208 ? -8.409 -4.981 3.906 1.00 12.71 246 MET A O 1
ATOM 1611 N N . THR A 1 209 ? -7.560 -7.016 3.517 1.00 11.59 247 THR A N 1
ATOM 1612 C CA . THR A 1 209 ? -7.433 -6.750 2.100 1.00 11.89 247 THR A CA 1
ATOM 1613 C C . THR A 1 209 ? -8.810 -6.492 1.460 1.00 11.21 247 THR A C 1
ATOM 1614 O O . THR A 1 209 ? -8.949 -5.633 0.558 1.00 10.62 247 THR A O 1
ATOM 1618 N N . ASP A 1 210 ? -9.815 -7.213 1.947 1.00 10.61 248 ASP A N 1
ATOM 1619 C CA . ASP A 1 210 ? -11.185 -7.067 1.446 1.00 10.73 248 ASP A CA 1
ATOM 1620 C C . ASP A 1 210 ? -11.819 -5.793 2.000 1.00 10.58 248 ASP A C 1
ATOM 1621 O O . ASP A 1 210 ? -12.544 -5.097 1.285 1.00 10.82 248 ASP A O 1
ATOM 1626 N N . CYS A 1 211 ? -11.509 -5.457 3.255 1.00 11.04 249 CYS A N 1
ATOM 1627 C CA . CYS A 1 211 ? -11.965 -4.199 3.823 1.00 10.95 249 CYS A CA 1
ATOM 1628 C C . CYS A 1 211 ? -11.484 -3.007 2.950 1.00 9.81 249 CYS A C 1
ATOM 1629 O O . CYS A 1 211 ? -12.305 -2.177 2.518 1.00 9.55 249 CYS A O 1
ATOM 1632 N N . ALA A 1 212 ? -10.186 -2.979 2.619 1.00 10.49 250 ALA A N 1
ATOM 1633 C CA . ALA A 1 212 ? -9.605 -1.891 1.840 1.00 10.53 250 ALA A CA 1
ATOM 1634 C C . ALA A 1 212 ? -10.254 -1.855 0.436 1.00 9.85 250 ALA A C 1
ATOM 1635 O O . ALA A 1 212 ? -10.634 -0.788 -0.058 1.00 9.75 250 ALA A O 1
ATOM 1637 N N . ALA A 1 213 ? -10.408 -3.008 -0.209 1.00 9.37 251 ALA A N 1
ATOM 1638 C CA . ALA A 1 213 ? -11.035 -3.071 -1.543 1.00 9.64 251 ALA A CA 1
ATOM 1639 C C . ALA A 1 213 ? -12.459 -2.550 -1.539 1.00 9.69 251 ALA A C 1
ATOM 1640 O O . ALA A 1 213 ? -12.858 -1.818 -2.448 1.00 9.41 251 ALA A O 1
ATOM 1642 N N . GLY A 1 214 ? -13.211 -2.891 -0.500 1.00 9.15 252 GLY A N 1
ATOM 1643 C CA . GLY A 1 214 ? -14.602 -2.498 -0.426 1.00 9.97 252 GLY A CA 1
ATOM 1644 C C . GLY A 1 214 ? -14.713 -1.016 -0.101 1.00 8.83 252 GLY A C 1
ATOM 1645 O O . GLY A 1 214 ? -15.665 -0.344 -0.510 1.00 10.40 252 GLY A O 1
ATOM 1646 N N . LEU A 1 215 ? -13.785 -0.507 0.713 1.00 9.20 253 LEU A N 1
ATOM 1647 C CA . LEU A 1 215 ? -13.769 0.916 0.987 1.00 9.86 253 LEU A CA 1
ATOM 1648 C C . LEU A 1 215 ? -13.522 1.717 -0.307 1.00 9.85 253 LEU A C 1
ATOM 1649 O O . LEU A 1 215 ? -14.178 2.752 -0.530 1.00 10.98 253 LEU A O 1
ATOM 1654 N N . ARG A 1 216 ? -12.617 1.246 -1.177 1.00 9.06 254 ARG A N 1
ATOM 1655 C CA . ARG A 1 216 ? -12.420 1.897 -2.498 1.00 9.58 254 ARG A CA 1
ATOM 1656 C C . ARG A 1 216 ? -13.683 1.827 -3.333 1.00 9.49 254 ARG A C 1
ATOM 1657 O O . ARG A 1 216 ? -14.113 2.829 -3.944 1.00 12.29 254 ARG A O 1
ATOM 1665 N N . THR A 1 217 ? -14.225 0.607 -3.442 1.00 9.05 255 THR A N 1
ATOM 1666 C CA . THR A 1 217 ? -15.248 0.318 -4.436 1.00 10.43 255 THR A CA 1
ATOM 1667 C C . THR A 1 217 ? -16.643 0.763 -4.061 1.00 9.92 255 THR A C 1
ATOM 1668 O O . THR A 1 217 ? -17.360 1.347 -4.907 1.00 11.78 255 THR A O 1
ATOM 1672 N N . TYR A 1 218 ? -17.062 0.441 -2.833 1.00 9.95 256 TYR A N 1
ATOM 1673 C CA . TYR A 1 218 ? -18.439 0.676 -2.408 1.00 10.84 256 TYR A CA 1
ATOM 1674 C C . TYR A 1 218 ? -18.601 1.983 -1.648 1.00 10.83 256 TYR A C 1
ATOM 1675 O O . TYR A 1 218 ? -19.692 2.534 -1.609 1.00 11.21 256 TYR A O 1
ATOM 1684 N N . PHE A 1 219 ? -17.521 2.497 -1.058 1.00 10.73 257 PHE A N 1
ATOM 1685 C CA . PHE A 1 219 ? -17.621 3.752 -0.319 1.00 11.03 257 PHE A CA 1
ATOM 1686 C C . PHE A 1 219 ? -16.905 4.922 -0.976 1.00 12.10 257 PHE A C 1
ATOM 1687 O O . PHE A 1 219 ? -17.050 6.073 -0.531 1.00 13.64 257 PHE A O 1
ATOM 1695 N N . GLY A 1 220 ? -16.107 4.626 -1.999 1.00 12.30 258 GLY A N 1
ATOM 1696 C CA . GLY A 1 220 ? -15.427 5.654 -2.777 1.00 13.59 258 GLY A CA 1
ATOM 1697 C C . GLY A 1 220 ? -14.209 6.295 -2.126 1.00 12.42 258 GLY A C 1
ATOM 1698 O O . GLY A 1 220 ? -13.816 7.403 -2.503 1.00 13.02 258 GLY A O 1
ATOM 1699 N N . PHE A 1 221 ? -13.593 5.600 -1.175 1.00 12.39 259 PHE A N 1
ATOM 1700 C CA . PHE A 1 221 ? -12.335 6.070 -0.601 1.00 11.53 259 PHE A CA 1
ATOM 1701 C C . PHE A 1 221 ? -11.182 5.710 -1.525 1.00 11.20 259 PHE A C 1
ATOM 1702 O O . PHE A 1 221 ? -10.574 4.634 -1.401 1.00 12.69 259 PHE A O 1
ATOM 1710 N N . THR A 1 222 ? -10.929 6.614 -2.472 1.00 11.15 260 THR A N 1
ATOM 1711 C CA . THR A 1 222 ? -9.959 6.361 -3.532 1.00 13.66 260 THR A CA 1
ATOM 1712 C C . THR A 1 222 ? -8.610 5.883 -3.007 1.00 13.12 260 THR A C 1
ATOM 1713 O O . THR A 1 222 ? -7.986 5.008 -3.628 1.00 14.49 260 THR A O 1
ATOM 1717 N N . ASP A 1 223 ? -8.164 6.446 -1.888 1.00 12.78 261 ASP A N 1
ATOM 1718 C CA . ASP A 1 223 ? -6.827 6.188 -1.346 1.00 13.30 261 ASP A CA 1
ATOM 1719 C C . ASP A 1 223 ? -6.743 5.005 -0.368 1.00 12.77 261 ASP A C 1
ATOM 1720 O O . ASP A 1 223 ? -5.648 4.699 0.151 1.00 13.46 261 ASP A O 1
ATOM 1725 N N . ALA A 1 224 ? -7.875 4.371 -0.054 1.00 11.26 262 ALA A N 1
ATOM 1726 C CA . ALA A 1 224 ? -7.836 3.290 0.946 1.00 12.41 262 ALA A CA 1
ATOM 1727 C C . ALA A 1 224 ? -6.902 2.173 0.498 1.00 12.23 262 ALA A C 1
ATOM 1728 O O . ALA A 1 224 ? -6.894 1.775 -0.687 1.00 11.94 262 ALA A O 1
ATOM 1730 N N . GLU A 1 225 ? -6.116 1.668 1.450 1.00 12.11 263 GLU A N 1
ATOM 1731 C CA . GLU A 1 225 ? -5.210 0.557 1.127 1.00 12.98 263 GLU A CA 1
ATOM 1732 C C . GLU A 1 225 ? -4.842 -0.207 2.388 1.00 12.66 263 GLU A C 1
ATOM 1733 O O . GLU A 1 225 ? -4.741 0.363 3.468 1.00 14.19 263 GLU A O 1
ATOM 1739 N N . TYR A 1 226 ? -4.643 -1.507 2.239 1.00 12.76 264 TYR A N 1
ATOM 1740 C CA . TYR A 1 226 ? -4.254 -2.364 3.334 1.00 13.21 264 TYR A CA 1
ATOM 1741 C C . TYR A 1 226 ? -2.735 -2.552 3.282 1.00 12.41 264 TYR A C 1
ATOM 1742 O O . TYR A 1 226 ? -2.170 -2.737 2.196 1.00 13.05 264 TYR A O 1
ATOM 1751 N N . ILE A 1 227 ? -2.092 -2.491 4.446 1.00 11.00 265 ILE A N 1
ATOM 1752 C CA . ILE A 1 227 ? -0.660 -2.844 4.560 1.00 10.99 265 ILE A CA 1
ATOM 1753 C C . ILE A 1 227 ? -0.467 -3.782 5.741 1.00 10.55 265 ILE A C 1
ATOM 1754 O O . ILE A 1 227 ? -1.292 -3.797 6.664 1.00 10.30 265 ILE A O 1
ATOM 1759 N N . THR A 1 228 ? 0.598 -4.578 5.706 1.00 10.09 266 THR A N 1
ATOM 1760 C CA . THR 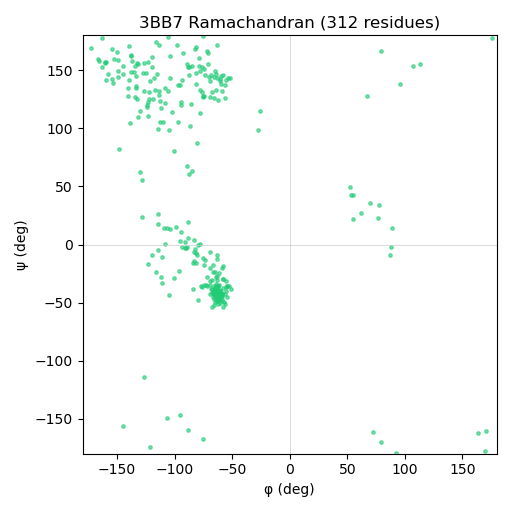A 1 228 ? 0.815 -5.534 6.779 1.00 11.24 266 THR A CA 1
ATOM 1761 C C . THR A 1 228 ? 2.156 -5.308 7.486 1.00 10.23 266 THR A C 1
ATOM 1762 O O . THR A 1 228 ? 3.161 -4.962 6.857 1.00 10.48 266 THR A O 1
ATOM 1766 N N . ARG A 1 229 ? 2.140 -5.458 8.814 1.00 9.75 267 ARG A N 1
ATOM 1767 C CA . ARG A 1 229 ? 3.296 -5.054 9.611 1.00 10.62 267 ARG A CA 1
ATOM 1768 C C . ARG A 1 229 ? 4.559 -5.836 9.301 1.00 10.56 267 ARG A C 1
ATOM 1769 O O . ARG A 1 229 ? 5.644 -5.290 9.412 1.00 11.74 267 ARG A O 1
ATOM 1777 N N . ALA A 1 230 ? 4.424 -7.101 8.898 1.00 11.32 268 ALA A N 1
ATOM 1778 C CA . ALA A 1 230 ? 5.594 -7.922 8.630 1.00 11.67 268 ALA A CA 1
ATOM 1779 C C . ALA A 1 230 ? 6.496 -7.332 7.547 1.00 11.11 268 ALA A C 1
ATOM 1780 O O . ALA A 1 230 ? 7.677 -7.647 7.503 1.00 12.64 268 ALA A O 1
ATOM 1782 N N . ASN A 1 231 ? 5.943 -6.440 6.723 1.00 10.87 269 ASN A N 1
ATOM 1783 C CA . ASN A 1 231 ? 6.720 -5.778 5.674 1.00 11.45 269 ASN A CA 1
ATOM 1784 C C . ASN A 1 231 ? 7.554 -4.578 6.136 1.00 9.72 269 ASN A C 1
ATOM 1785 O O . ASN A 1 231 ? 8.341 -4.038 5.362 1.00 10.37 269 ASN A O 1
ATOM 1790 N N . TYR A 1 232 ? 7.378 -4.168 7.388 1.00 8.97 270 TYR A N 1
ATOM 1791 C CA . TYR A 1 232 ? 7.992 -2.937 7.917 1.00 10.36 270 TYR A CA 1
ATOM 1792 C C . TYR A 1 232 ? 8.813 -3.188 9.174 1.00 10.43 270 TYR A C 1
ATOM 1793 O O . TYR A 1 232 ? 8.448 -4.018 10.031 1.00 12.55 270 TYR A O 1
ATOM 1802 N N . THR A 1 233 ? 9.888 -2.416 9.353 1.00 10.91 271 THR A N 1
ATOM 1803 C CA . THR A 1 233 ? 10.545 -2.440 10.660 1.00 11.19 271 THR A CA 1
ATOM 1804 C C . THR A 1 233 ? 9.636 -1.738 11.676 1.00 10.97 271 THR A C 1
ATOM 1805 O O . THR A 1 233 ? 8.712 -0.981 11.296 1.00 10.20 271 THR A O 1
ATOM 1809 N N . ASP A 1 234 ? 9.906 -1.935 12.967 1.00 11.60 272 ASP A N 1
ATOM 1810 C CA . ASP A 1 234 ? 9.089 -1.305 14.002 1.00 12.30 272 ASP A CA 1
ATOM 1811 C C . ASP A 1 234 ? 9.117 0.209 13.850 1.00 11.47 272 ASP A C 1
ATOM 1812 O O . ASP A 1 234 ? 8.090 0.866 13.996 1.00 11.48 272 ASP A O 1
ATOM 1817 N N . GLU A 1 235 ? 10.299 0.766 13.574 1.00 11.33 273 GLU A N 1
ATOM 1818 C CA . GLU A 1 235 ? 10.415 2.216 13.416 1.00 11.23 273 GLU A CA 1
ATOM 1819 C C . GLU A 1 235 ? 9.609 2.703 12.200 1.00 10.15 273 GLU A C 1
ATOM 1820 O O . GLU A 1 235 ? 8.952 3.760 12.238 1.00 11.17 273 GLU A O 1
ATOM 1826 N N . GLN A 1 236 ? 9.661 1.955 11.097 1.00 8.97 274 GLN A N 1
ATOM 1827 C CA . GLN A 1 236 ? 8.921 2.364 9.905 1.00 9.82 274 GLN A CA 1
ATOM 1828 C C . GLN A 1 236 ? 7.422 2.309 10.160 1.00 9.04 274 GLN A C 1
ATOM 1829 O O . GLN A 1 236 ? 6.677 3.212 9.747 1.00 9.44 274 GLN A O 1
ATOM 1835 N N . TRP A 1 237 ? 6.964 1.233 10.810 1.00 8.65 275 TRP A N 1
ATOM 1836 C CA . TRP A 1 237 ? 5.543 1.071 11.106 1.00 8.97 275 TRP A CA 1
ATOM 1837 C C . TRP A 1 237 ? 5.036 2.179 12.060 1.00 8.78 275 TRP A C 1
ATOM 1838 O O . TRP A 1 237 ? 3.989 2.793 11.801 1.00 8.59 275 TRP A O 1
ATOM 1849 N N . MET A 1 238 ? 5.795 2.484 13.118 1.00 8.37 276 MET A N 1
ATOM 1850 C CA . MET A 1 238 ? 5.323 3.491 14.047 1.00 9.70 276 MET A CA 1
ATOM 1851 C C . MET A 1 238 ? 5.352 4.855 13.381 1.00 8.98 276 MET A C 1
ATOM 1852 O O . MET A 1 238 ? 4.488 5.669 13.636 1.00 10.40 276 MET A O 1
ATOM 1857 N N . ASP A 1 239 ? 6.284 5.108 12.467 1.00 9.79 277 ASP A N 1
ATOM 1858 C CA . ASP A 1 239 ? 6.245 6.402 11.754 1.00 11.66 277 ASP A CA 1
ATOM 1859 C C . ASP A 1 239 ? 4.975 6.566 10.894 1.00 9.85 277 ASP A C 1
ATOM 1860 O O . ASP A 1 239 ? 4.446 7.684 10.785 1.00 9.31 277 ASP A O 1
ATOM 1865 N N . ILE A 1 240 ? 4.481 5.474 10.318 1.00 9.86 278 ILE A N 1
ATOM 1866 C CA . ILE A 1 240 ? 3.213 5.541 9.598 1.00 10.17 278 ILE A CA 1
ATOM 1867 C C . ILE A 1 240 ? 2.098 5.907 10.574 1.00 10.06 278 ILE A C 1
ATOM 1868 O O . ILE A 1 240 ? 1.272 6.783 10.289 1.00 10.79 278 ILE A O 1
ATOM 1873 N N . VAL A 1 241 ? 2.039 5.218 11.714 1.00 8.90 279 VAL A N 1
ATOM 1874 C CA . VAL A 1 241 ? 1.028 5.536 12.724 1.00 10.47 279 VAL A CA 1
ATOM 1875 C C . VAL A 1 241 ? 1.097 7.010 13.154 1.00 9.60 279 VAL A C 1
ATOM 1876 O O . VAL A 1 241 ? 0.067 7.730 13.124 1.00 10.36 279 VAL A O 1
ATOM 1880 N N . PHE A 1 242 ? 2.283 7.490 13.523 1.00 9.61 280 PHE A N 1
ATOM 1881 C CA . PHE A 1 242 ? 2.388 8.897 13.964 1.00 10.90 280 PHE A CA 1
ATOM 1882 C C . PHE A 1 242 ? 2.031 9.892 12.880 1.00 11.18 280 PHE A C 1
ATOM 1883 O O . PHE A 1 242 ? 1.365 10.895 13.144 1.00 11.47 280 PHE A O 1
ATOM 1891 N N . SER A 1 243 ? 2.485 9.631 11.658 1.00 10.47 281 SER A N 1
ATOM 1892 C CA . SER A 1 243 ? 2.200 10.526 10.551 1.00 11.75 281 SER A CA 1
ATOM 1893 C C . SER A 1 243 ? 0.692 10.583 10.245 1.00 11.24 281 SER A C 1
ATOM 1894 O O . SER A 1 243 ? 0.120 11.689 10.012 1.00 12.48 281 SER A O 1
ATOM 1899 N N . GLU A 1 244 ? 0.032 9.424 10.251 1.00 10.55 282 GLU A N 1
ATOM 1900 C CA . GLU A 1 244 ? -1.377 9.419 9.915 1.00 11.24 282 GLU A CA 1
ATOM 1901 C C . GLU A 1 244 ? -2.184 10.113 11.016 1.00 11.08 282 GLU A C 1
ATOM 1902 O O . GLU A 1 244 ? -3.083 10.891 10.745 1.00 11.25 282 GLU A O 1
ATOM 1908 N N . LEU A 1 245 ? -1.860 9.837 12.272 1.00 10.13 283 LEU A N 1
ATOM 1909 C CA . LEU A 1 245 ? -2.631 10.474 13.351 1.00 11.45 283 LEU A CA 1
ATOM 1910 C C . LEU A 1 245 ? -2.369 11.971 13.454 1.00 11.11 283 LEU A C 1
ATOM 1911 O O . LEU A 1 245 ? -3.288 12.740 13.782 1.00 11.60 283 LEU A O 1
ATOM 1916 N N . THR A 1 246 ? -1.126 12.391 13.183 1.00 11.47 284 THR A N 1
ATOM 1917 C CA . THR A 1 246 ? -0.807 13.818 13.120 1.00 12.05 284 THR A CA 1
ATOM 1918 C C . THR A 1 246 ? -1.723 14.538 12.124 1.00 12.46 284 THR A C 1
ATOM 1919 O O . THR A 1 246 ? -2.069 15.715 12.298 1.00 13.89 284 THR A O 1
ATOM 1923 N N . LYS A 1 247 ? -2.047 13.860 11.031 1.00 12.39 285 LYS A N 1
ATOM 1924 C CA . LYS A 1 247 ? -2.937 14.385 10.011 1.00 13.24 285 LYS A CA 1
ATOM 1925 C C . LYS A 1 247 ? -4.423 14.269 10.368 1.00 13.02 285 LYS A C 1
ATOM 1926 O O . LYS A 1 247 ? -5.280 14.671 9.570 1.00 15.11 285 LYS A O 1
ATOM 1937 N N . GLY A 1 248 ? -4.730 13.708 11.535 1.00 12.80 286 GLY A N 1
ATOM 1938 C CA . GLY A 1 248 ? -6.121 13.546 11.976 1.00 12.68 286 GLY A CA 1
ATOM 1939 C C . GLY A 1 248 ? -6.828 12.380 11.292 1.00 12.78 286 GLY A C 1
ATOM 1940 O O . GLY A 1 248 ? -8.047 12.453 11.023 1.00 14.31 286 GLY A O 1
ATOM 1941 N N . HIS A 1 249 ? -6.073 11.309 11.005 1.00 11.70 287 HIS A N 1
ATOM 1942 C CA . HIS A 1 249 ? -6.640 10.133 10.360 1.00 12.67 287 HIS A CA 1
ATOM 1943 C C . HIS A 1 249 ? -6.618 8.900 11.249 1.00 12.71 287 HIS A C 1
ATOM 1944 O O . HIS A 1 249 ? -5.586 8.218 11.339 1.00 12.87 287 HIS A O 1
ATOM 1951 N N . PRO A 1 250 ? -7.754 8.573 11.893 1.00 13.03 288 PRO A N 1
ATOM 1952 C CA . PRO A 1 250 ? -7.791 7.346 12.699 1.00 13.05 288 PRO A CA 1
ATOM 1953 C C . PRO A 1 250 ? -7.615 6.157 11.775 1.00 12.21 288 PRO A C 1
ATOM 1954 O O . PRO A 1 250 ? -8.006 6.223 10.579 1.00 13.98 288 PRO A O 1
ATOM 1958 N N . LEU A 1 251 ? -7.014 5.087 12.302 1.00 11.75 289 LEU A N 1
ATOM 1959 C CA . LEU A 1 251 ? -6.623 3.913 11.518 1.00 11.47 289 LEU A CA 1
ATOM 1960 C C . LEU A 1 251 ? -7.392 2.650 11.875 1.00 11.15 289 LEU A C 1
ATOM 1961 O O . LEU A 1 251 ? -7.455 2.293 13.037 1.00 11.88 289 LEU A O 1
ATOM 1966 N N . ILE A 1 252 ? -7.958 1.978 10.880 1.00 11.56 290 ILE A N 1
ATOM 1967 C CA . ILE A 1 252 ? -8.539 0.656 11.080 1.00 11.60 290 ILE A CA 1
ATOM 1968 C C . ILE A 1 252 ? -7.360 -0.318 11.196 1.00 11.31 290 ILE A C 1
ATOM 1969 O O . ILE A 1 252 ? -6.455 -0.309 10.340 1.00 12.13 290 ILE A O 1
ATOM 1974 N N . TYR A 1 253 ? -7.321 -1.137 12.250 1.00 11.42 291 TYR A N 1
ATOM 1975 C CA . TYR A 1 253 ? -6.144 -1.953 12.542 1.00 11.42 291 TYR A CA 1
ATOM 1976 C C . TYR A 1 253 ? -6.612 -3.333 13.010 1.00 12.26 291 TYR A C 1
ATOM 1977 O O . TYR A 1 253 ? -7.589 -3.441 13.745 1.00 13.16 291 TYR A O 1
ATOM 1986 N N . GLY A 1 254 ? -5.929 -4.402 12.612 1.00 13.18 292 GLY A N 1
ATOM 1987 C CA . GLY A 1 254 ? -6.332 -5.712 13.108 1.00 14.29 292 GLY A CA 1
ATOM 1988 C C . GLY A 1 254 ? -5.748 -6.821 12.278 1.00 15.11 292 GLY A C 1
ATOM 1989 O O . GLY A 1 254 ? -4.800 -6.618 11.510 1.00 17.11 292 GLY A O 1
ATOM 1990 N N . GLY A 1 255 ? -6.320 -8.007 12.404 1.00 15.35 293 GLY A N 1
ATOM 1991 C CA . GLY A 1 255 ? -5.800 -9.164 11.677 1.00 16.78 293 GLY A CA 1
ATOM 1992 C C . GLY A 1 255 ? -6.534 -10.431 12.039 1.00 18.08 293 GLY A C 1
ATOM 1993 O O . GLY A 1 255 ? -7.419 -10.421 12.890 1.00 17.27 293 GLY A O 1
ATOM 1994 N N . VAL A 1 256 ? -6.149 -11.529 11.390 1.00 20.61 294 VAL A N 1
ATOM 1995 C CA . VAL A 1 256 ? -6.826 -12.810 11.583 1.00 23.23 294 VAL A CA 1
ATOM 1996 C C . VAL A 1 256 ? -5.767 -13.906 11.673 1.00 25.50 294 VAL A C 1
ATOM 1997 O O . VAL A 1 256 ? -4.761 -13.871 10.935 1.00 26.94 294 VAL A O 1
ATOM 2001 N N . ASP A 1 264 ? -11.603 -18.831 14.962 1.00 29.25 302 ASP A N 1
ATOM 2002 C CA . ASP A 1 264 ? -11.433 -17.452 15.432 1.00 28.53 302 ASP A CA 1
ATOM 2003 C C . ASP A 1 264 ? -11.798 -16.436 14.359 1.00 26.72 302 ASP A C 1
ATOM 2004 O O . ASP A 1 264 ? -11.279 -16.502 13.233 1.00 27.56 302 ASP A O 1
ATOM 2009 N N . ALA A 1 265 ? -12.678 -15.493 14.711 1.00 23.33 303 ALA A N 1
ATOM 2010 C CA . ALA A 1 265 ? -13.120 -14.442 13.784 1.00 20.55 303 ALA A CA 1
ATOM 2011 C C . ALA A 1 265 ? -12.254 -13.194 13.769 1.00 19.44 303 ALA A C 1
ATOM 2012 O O . ALA A 1 265 ? -12.697 -12.129 13.317 1.00 18.13 303 ALA A O 1
ATOM 2014 N N . GLY A 1 266 ? -11.029 -13.308 14.248 1.00 17.67 304 GLY A N 1
ATOM 2015 C CA . GLY A 1 266 ? -10.089 -12.190 14.187 1.00 18.64 304 GLY A CA 1
ATOM 2016 C C . GLY A 1 266 ? -10.248 -11.116 15.229 1.00 18.15 304 GLY A C 1
ATOM 2017 O O . GLY A 1 266 ? -10.963 -11.259 16.231 1.00 20.19 304 GLY A O 1
ATOM 2018 N N . HIS A 1 267 ? -9.513 -10.036 15.007 1.00 15.69 305 HIS A N 1
ATOM 2019 C CA . HIS A 1 267 ? -9.515 -8.915 15.910 1.00 14.76 305 HIS A CA 1
ATOM 2020 C C . HIS A 1 267 ? -9.381 -7.678 15.048 1.00 13.87 305 HIS A C 1
ATOM 2021 O O . HIS A 1 267 ? -8.713 -7.680 14.003 1.00 14.07 305 HIS A O 1
ATOM 2028 N N . ALA A 1 268 ? -10.002 -6.599 15.471 1.00 12.33 306 ALA A N 1
ATOM 2029 C CA . ALA A 1 268 ? -9.817 -5.324 14.786 1.00 11.46 306 ALA A CA 1
ATOM 2030 C C . ALA A 1 268 ? -10.284 -4.224 15.699 1.00 11.63 306 ALA A C 1
ATOM 2031 O O . ALA A 1 268 ? -11.127 -4.430 16.571 1.00 11.78 306 ALA A O 1
ATOM 2033 N N . PHE A 1 269 ? -9.709 -3.048 15.505 1.00 10.83 307 PHE A N 1
ATOM 2034 C CA . PHE A 1 269 ? -9.947 -1.946 16.391 1.00 10.95 307 PHE A CA 1
ATOM 2035 C C . PHE A 1 269 ? -9.511 -0.698 15.662 1.00 10.70 307 PHE A C 1
ATOM 2036 O O . PHE A 1 269 ? -9.007 -0.773 14.523 1.00 11.45 307 PHE A O 1
ATOM 2044 N N . VAL A 1 270 ? -9.703 0.444 16.311 1.00 10.70 308 VAL A N 1
ATOM 2045 C CA . VAL A 1 270 ? -9.291 1.718 15.736 1.00 11.12 308 VAL A CA 1
ATOM 2046 C C . VAL A 1 270 ? -8.163 2.320 16.571 1.00 11.05 308 VAL A C 1
ATOM 2047 O O . VAL A 1 270 ? -8.266 2.369 17.817 1.00 12.34 308 VAL A O 1
ATOM 2051 N N . ILE A 1 271 ? -7.100 2.773 15.898 1.00 11.52 309 ILE A N 1
ATOM 2052 C CA . ILE A 1 271 ? -6.106 3.636 16.576 1.00 11.20 309 ILE A CA 1
ATOM 2053 C C . ILE A 1 271 ? -6.517 5.054 16.288 1.00 11.28 309 ILE A C 1
ATOM 2054 O O . ILE A 1 271 ? -6.559 5.491 15.119 1.00 11.52 309 ILE A O 1
ATOM 2059 N N . ASP A 1 272 ? -6.788 5.801 17.345 1.00 11.25 310 ASP A N 1
ATOM 2060 C CA . ASP A 1 272 ? -7.304 7.144 17.179 1.00 11.71 310 ASP A CA 1
ATOM 2061 C C . ASP A 1 272 ? -6.536 8.205 17.941 1.00 11.68 310 ASP A C 1
ATOM 2062 O O . ASP A 1 272 ? -7.048 9.292 18.191 1.00 12.02 310 ASP A O 1
ATOM 2067 N N . GLY A 1 273 ? -5.273 7.918 18.239 1.00 10.76 311 GLY A N 1
ATOM 2068 C CA . GLY A 1 273 ? -4.410 8.945 18.867 1.00 10.82 311 GLY A CA 1
ATOM 2069 C C . GLY A 1 273 ? -3.127 8.284 19.334 1.00 10.93 311 GLY A C 1
ATOM 2070 O O . GLY A 1 273 ? -2.945 7.059 19.192 1.00 10.97 311 GLY A O 1
ATOM 2071 N N . TYR A 1 274 ? -2.268 9.077 19.962 1.00 10.86 312 TYR A N 1
ATOM 2072 C CA . TYR A 1 274 ? -1.055 8.568 20.598 1.00 10.58 312 TYR A CA 1
ATOM 2073 C C . TYR A 1 274 ? -0.585 9.585 21.601 1.00 9.78 312 TYR A C 1
ATOM 2074 O O . TYR A 1 274 ? -0.939 10.766 21.509 1.00 11.23 312 TYR A O 1
ATOM 2083 N N . ASN A 1 275 ? 0.185 9.111 22.576 1.00 10.56 313 ASN A N 1
ATOM 2084 C CA . ASN A 1 275 ? 0.726 10.024 23.579 1.00 12.01 313 ASN A CA 1
ATOM 2085 C C . ASN A 1 275 ? 2.218 10.260 23.355 1.00 12.14 313 ASN A C 1
ATOM 2086 O O . ASN A 1 275 ? 2.821 9.703 22.418 1.00 11.96 313 ASN A O 1
ATOM 2091 N N . LYS A 1 276 ? 2.815 11.106 24.195 1.00 11.84 314 LYS A N 1
ATOM 2092 C CA . LYS A 1 276 ? 4.219 11.450 24.034 1.00 12.45 314 LYS A CA 1
ATOM 2093 C C . LYS A 1 276 ? 5.171 10.273 24.190 1.00 11.28 314 LYS A C 1
ATOM 2094 O O . LYS A 1 276 ? 6.259 10.281 23.631 1.00 11.59 314 LYS A O 1
ATOM 2100 N N . ALA A 1 277 ? 4.766 9.265 24.968 1.00 11.21 315 ALA A N 1
ATOM 2101 C CA . ALA A 1 277 ? 5.570 8.095 25.163 1.00 12.48 315 ALA A CA 1
ATOM 2102 C C . ALA A 1 277 ? 5.322 7.014 24.104 1.00 12.00 315 ALA A C 1
ATOM 2103 O O . ALA A 1 277 ? 5.892 5.927 24.184 1.00 13.57 315 ALA A O 1
ATOM 2105 N N . GLY A 1 278 ? 4.507 7.327 23.092 1.00 11.91 316 GLY A N 1
ATOM 2106 C CA . GLY A 1 278 ? 4.324 6.438 21.953 1.00 12.21 316 GLY A CA 1
ATOM 2107 C C . GLY A 1 278 ? 3.232 5.390 22.126 1.00 11.55 316 GLY A C 1
ATOM 2108 O O . GLY A 1 278 ? 3.000 4.600 21.205 1.00 13.19 316 GLY A O 1
ATOM 2109 N N . LEU A 1 279 ? 2.567 5.339 23.292 1.00 11.08 317 LEU A N 1
ATOM 2110 C CA . LEU A 1 279 ? 1.344 4.491 23.386 1.00 11.58 317 LEU A CA 1
ATOM 2111 C C . LEU A 1 279 ? 0.257 5.008 22.450 1.00 10.75 317 LEU A C 1
ATOM 2112 O O . LEU A 1 279 ? 0.144 6.220 22.214 1.00 11.23 317 LEU A O 1
ATOM 2117 N N . VAL A 1 280 ? -0.544 4.101 21.899 1.00 10.67 318 VAL A N 1
ATOM 2118 C CA . VAL A 1 280 ? -1.609 4.518 20.984 1.00 11.10 318 VAL A CA 1
ATOM 2119 C C . VAL A 1 280 ? -2.972 4.462 21.676 1.00 10.27 318 VAL A C 1
ATOM 2120 O O . VAL A 1 280 ? -3.227 3.567 22.498 1.00 10.21 318 VAL A O 1
ATOM 2124 N N . SER A 1 281 ? -3.845 5.417 21.354 1.00 10.33 319 SER A N 1
ATOM 2125 C CA . SER A 1 281 ? -5.212 5.381 21.800 1.00 10.90 319 SER A CA 1
ATOM 2126 C C . SER A 1 281 ? -5.959 4.355 20.985 1.00 10.06 319 SER A C 1
ATOM 2127 O O . SER A 1 281 ? -5.938 4.401 19.746 1.00 10.52 319 SER A O 1
ATOM 2130 N N . VAL A 1 282 ? -6.619 3.431 21.673 1.00 10.17 320 VAL A N 1
ATOM 2131 C CA . VAL A 1 282 ? -7.305 2.305 21.039 1.00 10.93 320 VAL A CA 1
ATOM 2132 C C . VAL A 1 282 ? -8.792 2.295 21.407 1.00 10.67 320 VAL A C 1
ATOM 2133 O O . VAL A 1 282 ? -9.161 2.423 22.591 1.00 10.90 320 VAL A O 1
ATOM 2137 N N . ASN A 1 283 ? -9.611 2.160 20.362 1.00 10.99 321 ASN A N 1
ATOM 2138 C CA . ASN A 1 283 ? -11.034 1.898 20.505 1.00 10.29 321 ASN A CA 1
ATOM 2139 C C . ASN A 1 283 ? -11.271 0.477 20.037 1.00 10.10 321 ASN A C 1
ATOM 2140 O O . ASN A 1 283 ? -11.195 0.205 18.859 1.00 10.74 321 ASN A O 1
ATOM 2145 N N . TRP A 1 284 ? -11.498 -0.436 20.972 1.00 10.79 322 TRP A N 1
ATOM 2146 C CA . TRP A 1 284 ? -11.567 -1.863 20.648 1.00 11.03 322 TRP A CA 1
ATOM 2147 C C . TRP A 1 284 ? -12.862 -2.261 19.954 1.00 10.51 322 TRP A C 1
ATOM 2148 O O . TRP A 1 284 ? -12.960 -3.396 19.488 1.00 12.27 322 TRP A O 1
ATOM 2159 N N . GLY A 1 285 ? -13.851 -1.378 19.927 1.00 10.35 323 GLY A N 1
ATOM 2160 C CA . GLY A 1 285 ? -15.143 -1.682 19.298 1.00 11.41 323 GLY A CA 1
ATOM 2161 C C . GLY A 1 285 ? -15.915 -2.716 20.109 1.00 10.85 323 GLY A C 1
ATOM 2162 O O . GLY A 1 285 ? -16.623 -3.538 19.554 1.00 11.11 323 GLY A O 1
ATOM 2163 N N . TRP A 1 286 ? -15.791 -2.650 21.438 1.00 10.32 324 TRP A N 1
ATOM 2164 C CA . TRP A 1 286 ? -16.509 -3.569 22.314 1.00 10.39 324 TRP A CA 1
ATOM 2165 C C . TRP A 1 286 ? -17.249 -2.768 23.359 1.00 10.08 324 TRP A C 1
ATOM 2166 O O . TRP A 1 286 ? -17.060 -2.952 24.561 1.00 10.65 324 TRP A O 1
ATOM 2177 N N . ASN A 1 287 ? -18.078 -1.841 22.876 1.00 10.52 325 ASN A N 1
ATOM 2178 C CA . ASN A 1 287 ? -18.961 -1.022 23.720 1.00 10.14 325 ASN A CA 1
ATOM 2179 C C . ASN A 1 287 ? -18.202 -0.152 24.701 1.00 10.74 325 ASN A C 1
ATOM 2180 O O . ASN A 1 287 ? -18.733 0.186 25.786 1.00 13.04 325 ASN A O 1
ATOM 2185 N N . GLY A 1 288 ? -16.967 0.188 24.328 1.00 11.10 326 GLY A N 1
ATOM 2186 C CA . GLY A 1 288 ? -16.117 1.035 25.158 1.00 12.39 326 GLY A CA 1
ATOM 2187 C C . GLY A 1 288 ? -15.317 0.252 26.192 1.00 12.74 326 GLY A C 1
ATOM 2188 O O . GLY A 1 288 ? -14.383 0.816 26.803 1.00 14.25 326 GLY A O 1
ATOM 2189 N N . ASP A 1 289 ? -15.602 -1.037 26.361 1.00 12.29 327 ASP A N 1
ATOM 2190 C CA . ASP A 1 289 ? -14.895 -1.802 27.388 1.00 13.59 327 ASP A CA 1
ATOM 2191 C C . ASP A 1 289 ? -13.386 -1.702 27.147 1.00 13.44 327 ASP A C 1
ATOM 2192 O O . ASP A 1 289 ? -12.890 -2.055 26.084 1.00 14.07 327 ASP A O 1
ATOM 2197 N N . VAL A 1 290 ? -12.689 -1.284 28.187 1.00 13.38 328 VAL A N 1
ATOM 2198 C CA . VAL A 1 290 ? -11.226 -1.175 28.248 1.00 13.06 328 VAL A CA 1
ATOM 2199 C C . VAL A 1 290 ? -10.537 -0.343 27.164 1.00 12.93 328 VAL A C 1
ATOM 2200 O O . VAL A 1 290 ? -9.334 -0.473 26.966 1.00 12.55 328 VAL A O 1
ATOM 2204 N N . ASP A 1 291 ? -11.283 0.567 26.534 1.00 11.74 329 ASP A N 1
ATOM 2205 C CA . ASP A 1 291 ? -10.644 1.530 25.631 1.00 11.49 329 ASP A CA 1
ATOM 2206 C C . ASP A 1 291 ? -9.622 2.327 26.453 1.00 11.06 329 ASP A C 1
ATOM 2207 O O . ASP A 1 291 ? -9.827 2.581 27.652 1.00 11.87 329 ASP A O 1
ATOM 2212 N N . GLY A 1 292 ? -8.504 2.684 25.830 1.00 11.04 330 GLY A N 1
ATOM 2213 C CA . GLY A 1 292 ? -7.421 3.383 26.540 1.00 11.06 330 GLY A CA 1
ATOM 2214 C C . GLY A 1 292 ? -6.185 3.467 25.683 1.00 9.77 330 GLY A C 1
ATOM 2215 O O . GLY A 1 292 ? -6.269 3.307 24.459 1.00 11.21 330 GLY A O 1
ATOM 2216 N N . TYR A 1 293 ? -5.032 3.707 26.313 1.00 9.64 331 TYR A N 1
ATOM 2217 C CA . TYR A 1 293 ? -3.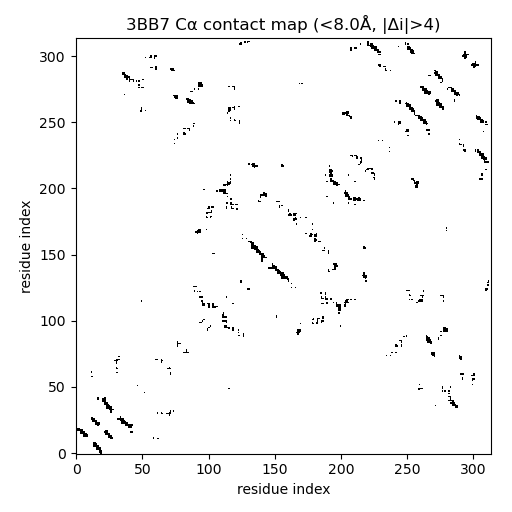754 3.813 25.595 1.00 10.04 331 TYR A CA 1
ATOM 2218 C C . TYR A 1 293 ? -2.936 2.565 25.831 1.00 9.85 331 TYR A C 1
ATOM 2219 O O . TYR A 1 293 ? -2.765 2.113 26.970 1.00 10.09 331 TYR A O 1
ATOM 2228 N N . TYR A 1 294 ? -2.416 2.012 24.747 1.00 9.77 332 TYR A N 1
ATOM 2229 C CA . TYR A 1 294 ? -1.737 0.717 24.776 1.00 10.45 332 TYR A CA 1
ATOM 2230 C C . TYR A 1 294 ? -0.476 0.713 23.941 1.00 10.87 332 TYR A C 1
ATOM 2231 O O . TYR A 1 294 ? -0.402 1.385 22.920 1.00 11.33 332 TYR A O 1
ATOM 2240 N N . LYS A 1 295 ? 0.505 -0.065 24.349 1.00 10.71 333 LYS A N 1
ATOM 2241 C CA . LYS A 1 295 ? 1.712 -0.217 23.531 1.00 12.01 333 LYS A CA 1
ATOM 2242 C C . LYS A 1 295 ? 1.492 -1.126 22.332 1.00 11.90 333 LYS A C 1
ATOM 2243 O O . LYS A 1 295 ? 0.974 -2.246 22.448 1.00 11.83 333 LYS A O 1
ATOM 2249 N N . ILE A 1 296 ? 1.914 -0.647 21.173 1.00 11.87 334 ILE A N 1
ATOM 2250 C CA . ILE A 1 296 ? 2.039 -1.507 19.994 1.00 11.57 334 ILE A CA 1
ATOM 2251 C C . ILE A 1 296 ? 3.467 -1.488 19.413 1.00 11.22 334 ILE A C 1
ATOM 2252 O O . ILE A 1 296 ? 3.823 -2.374 18.626 1.00 10.77 334 ILE A O 1
ATOM 2257 N N . ASP A 1 297 ? 4.283 -0.508 19.788 1.00 10.95 335 ASP A N 1
ATOM 2258 C CA . ASP A 1 297 ? 5.634 -0.466 19.218 1.00 12.86 335 ASP A CA 1
ATOM 2259 C C . ASP A 1 297 ? 6.404 -1.765 19.431 1.00 12.77 335 ASP A C 1
ATOM 2260 O O . ASP A 1 297 ? 7.070 -2.270 18.522 1.00 14.17 335 ASP A O 1
ATOM 2265 N N . LEU A 1 298 ? 6.254 -2.340 20.614 1.00 12.13 336 LEU A N 1
ATOM 2266 C CA . LEU A 1 298 ? 6.979 -3.560 20.970 1.00 13.28 336 LEU A CA 1
ATOM 2267 C C . LEU A 1 298 ? 6.381 -4.836 20.369 1.00 13.22 336 LEU A C 1
ATOM 2268 O O . LEU A 1 298 ? 6.917 -5.930 20.599 1.00 13.78 336 LEU A O 1
ATOM 2273 N N . LEU A 1 299 ? 5.300 -4.724 19.596 1.00 12.47 337 LEU A N 1
ATOM 2274 C CA . LEU A 1 299 ? 4.690 -5.941 18.992 1.00 12.08 337 LEU A CA 1
ATOM 2275 C C . LEU A 1 299 ? 5.336 -6.284 17.634 1.00 11.94 337 LEU A C 1
ATOM 2276 O O . LEU A 1 299 ? 4.660 -6.301 16.603 1.00 12.34 337 LEU A O 1
ATOM 2281 N N . ASN A 1 300 ? 6.648 -6.548 17.631 1.00 12.13 338 ASN A N 1
ATOM 2282 C CA . ASN A 1 300 ? 7.321 -6.906 16.365 1.00 13.63 338 ASN A CA 1
ATOM 2283 C C . ASN A 1 300 ? 6.742 -8.234 15.866 1.00 14.44 338 ASN A C 1
ATOM 2284 O O . ASN A 1 300 ? 6.568 -9.155 16.651 1.00 14.01 338 ASN A O 1
ATOM 2289 N N . PRO A 1 301 ? 6.385 -8.315 14.583 1.00 15.04 339 PRO A N 1
ATOM 2290 C CA . PRO A 1 301 ? 5.865 -9.555 14.008 1.00 17.14 339 PRO A CA 1
ATOM 2291 C C . PRO A 1 301 ? 6.825 -10.715 14.207 1.00 19.95 339 PRO A C 1
ATOM 2292 O O . PRO A 1 301 ? 8.035 -10.545 14.043 1.00 21.33 339 PRO A O 1
ATOM 2296 N N . GLY A 1 302 ? 6.302 -11.878 14.579 1.00 21.99 340 GLY A N 1
ATOM 2297 C CA . GLY A 1 302 ? 7.140 -13.107 14.639 1.00 25.47 340 GLY A CA 1
ATOM 2298 C C . GLY A 1 302 ? 7.029 -13.910 13.352 1.00 27.17 340 GLY A C 1
ATOM 2299 O O . GLY A 1 302 ? 6.854 -13.324 12.266 1.00 27.95 340 GLY A O 1
ATOM 2300 N N . ASN A 1 303 ? 7.102 -15.246 13.462 1.00 28.44 341 ASN A N 1
ATOM 2301 C CA . ASN A 1 303 ? 6.846 -16.124 12.312 1.00 29.46 341 ASN A CA 1
ATOM 2302 C C . ASN A 1 303 ? 5.411 -15.961 11.842 1.00 30.10 341 ASN A C 1
ATOM 2303 O O . ASN A 1 303 ? 4.615 -15.280 12.500 1.00 29.90 341 ASN A O 1
ATOM 2308 N N . MET A 1 304 ? 5.074 -16.561 10.707 1.00 30.52 342 MET A N 1
ATOM 2309 C CA . MET A 1 304 ? 3.761 -16.333 10.112 1.00 32.38 342 MET A CA 1
ATOM 2310 C C . MET A 1 304 ? 2.624 -16.833 11.005 1.00 30.50 342 MET A C 1
ATOM 2311 O O . MET A 1 304 ? 1.444 -16.547 10.751 1.00 31.14 342 MET A O 1
ATOM 2316 N N . TYR A 1 305 ? 2.993 -17.550 12.058 1.00 29.15 343 TYR A N 1
ATOM 2317 C CA . TYR A 1 305 ? 2.044 -18.214 12.947 1.00 27.24 343 TYR A CA 1
ATOM 2318 C C . TYR A 1 305 ? 1.901 -17.598 14.339 1.00 26.29 343 TYR A C 1
ATOM 2319 O O . TYR A 1 305 ? 1.127 -18.106 15.167 1.00 26.88 343 TYR A O 1
ATOM 2328 N N . SER A 1 306 ? 2.649 -16.524 14.594 1.00 23.45 344 SER A N 1
ATOM 2329 C CA . SER A 1 306 ? 2.638 -15.841 15.894 1.00 21.50 344 SER A CA 1
ATOM 2330 C C . SER A 1 306 ? 1.405 -14.950 16.023 1.00 20.06 344 SER A C 1
ATOM 2331 O O . SER A 1 306 ? 0.796 -14.579 15.037 1.00 19.97 344 SER A O 1
ATOM 2334 N N . PHE A 1 307 ? 1.049 -14.587 17.246 1.00 18.49 345 PHE A N 1
ATOM 2335 C CA . PHE A 1 307 ? 0.005 -13.580 17.437 1.00 17.93 345 PHE A CA 1
ATOM 2336 C C . PHE A 1 307 ? 0.399 -12.234 16.851 1.00 17.43 345 PHE A C 1
ATOM 2337 O O . PHE A 1 307 ? -0.449 -11.508 16.360 1.00 16.95 345 PHE A O 1
ATOM 2345 N N . THR A 1 308 ? 1.684 -11.874 16.921 1.00 17.63 346 THR A N 1
ATOM 2346 C CA . THR A 1 308 ? 2.124 -10.527 16.472 1.00 17.98 346 THR A CA 1
ATOM 2347 C C . THR A 1 308 ? 2.159 -10.364 14.967 1.00 17.80 346 THR A C 1
ATOM 2348 O O . THR A 1 308 ? 2.202 -9.246 14.442 1.00 18.73 346 THR A O 1
ATOM 2352 N N . ALA A 1 309 ? 2.152 -11.484 14.256 1.00 17.72 347 ALA A N 1
ATOM 2353 C CA . ALA A 1 309 ? 2.119 -11.425 12.812 1.00 18.71 347 ALA A CA 1
ATOM 2354 C C . ALA A 1 309 ? 0.760 -10.898 12.344 1.00 18.18 347 ALA A C 1
ATOM 2355 O O . ALA A 1 309 ? 0.627 -10.392 11.232 1.00 20.08 347 ALA A O 1
ATOM 2357 N N . GLU A 1 310 ? -0.245 -10.995 13.210 1.00 16.60 348 GLU A N 1
ATOM 2358 C CA . GLU A 1 310 ? -1.631 -10.614 12.866 1.00 17.19 348 GLU A CA 1
ATOM 2359 C C . GLU A 1 310 ? -1.860 -9.115 13.061 1.00 15.78 348 GLU A C 1
ATOM 2360 O O . GLU A 1 310 ? -2.704 -8.688 13.878 1.00 16.43 348 GLU A O 1
ATOM 2366 N N . GLN A 1 311 ? -1.125 -8.314 12.284 1.00 15.76 349 GLN A N 1
ATOM 2367 C CA . GLN A 1 311 ? -1.224 -6.853 12.383 1.00 13.78 349 GLN A CA 1
ATOM 2368 C C . GLN A 1 311 ? -1.217 -6.233 11.007 1.00 13.89 349 GLN A C 1
ATOM 2369 O O . GLN A 1 311 ? -0.186 -6.201 10.331 1.00 15.19 349 GLN A O 1
ATOM 2375 N N . ASP A 1 312 ? -2.402 -5.805 10.600 1.00 13.86 350 ASP A N 1
ATOM 2376 C CA . ASP A 1 312 ? -2.634 -5.162 9.329 1.00 14.69 350 ASP A CA 1
ATOM 2377 C C . ASP A 1 312 ? -3.250 -3.809 9.639 1.00 14.36 350 ASP A C 1
ATOM 2378 O O . ASP A 1 312 ? -3.847 -3.619 10.710 1.00 14.94 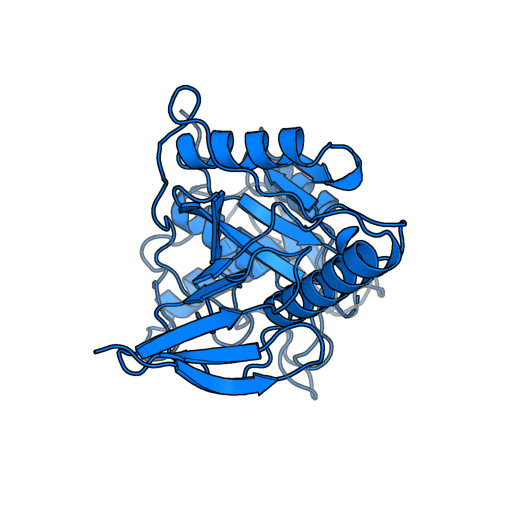350 ASP A O 1
ATOM 2383 N N . MET A 1 313 ? -3.123 -2.859 8.724 1.00 12.33 351 MET A N 1
ATOM 2384 C CA . MET A 1 313 ? -3.860 -1.609 8.875 1.00 13.58 351 MET A CA 1
ATOM 2385 C C . MET A 1 313 ? -4.484 -1.247 7.554 1.00 13.05 351 MET A C 1
ATOM 2386 O O . MET A 1 313 ? -3.968 -1.589 6.480 1.00 12.95 351 MET A O 1
ATOM 2391 N N . VAL A 1 314 ? -5.574 -0.500 7.626 1.00 12.46 352 VAL A N 1
ATOM 2392 C CA . VAL A 1 314 ? -6.123 0.126 6.430 1.00 13.45 352 VAL A CA 1
ATOM 2393 C C . VAL A 1 314 ? -5.890 1.601 6.634 1.00 14.17 352 VAL A C 1
ATOM 2394 O O . VAL A 1 314 ? -6.403 2.181 7.622 1.00 16.16 352 VAL A O 1
ATOM 2398 N N . ARG A 1 315 ? -5.093 2.197 5.744 1.00 13.54 353 ARG A N 1
ATOM 2399 C CA . ARG A 1 315 ? -4.856 3.629 5.763 1.00 14.96 353 ARG A CA 1
ATOM 2400 C C . ARG A 1 315 ? -5.476 4.232 4.499 1.00 13.50 353 ARG A C 1
ATOM 2401 O O . ARG A 1 315 ? -5.956 3.495 3.617 1.00 13.77 353 ARG A O 1
ATOM 2409 N N . GLY A 1 316 ? -5.516 5.563 4.411 1.00 13.12 354 GLY A N 1
ATOM 2410 C CA . GLY A 1 316 ? -6.075 6.224 3.233 1.00 14.53 354 GLY A CA 1
ATOM 2411 C C . GLY A 1 316 ? -7.568 6.474 3.321 1.00 13.30 354 GLY A C 1
ATOM 2412 O O . GLY A 1 316 ? -8.194 6.765 2.322 1.00 13.34 354 GLY A O 1
ATOM 2413 N N . VAL A 1 317 ? -8.143 6.348 4.518 1.00 12.94 355 VAL A N 1
ATOM 2414 C CA . VAL A 1 317 ? -9.561 6.592 4.728 1.00 12.99 355 VAL A CA 1
ATOM 2415 C C . VAL A 1 317 ? -9.707 7.967 5.378 1.00 12.37 355 VAL A C 1
ATOM 2416 O O . VAL A 1 317 ? -9.281 8.203 6.535 1.00 13.15 355 VAL A O 1
ATOM 2420 N N . TYR A 1 318 ? -10.323 8.882 4.634 1.00 12.20 356 TYR A N 1
ATOM 2421 C CA . TYR A 1 318 ? -10.546 10.249 5.074 1.00 13.70 356 TYR A CA 1
ATOM 2422 C C . TYR A 1 318 ? -11.420 10.880 4.016 1.00 14.53 356 TYR A C 1
ATOM 2423 O O . TYR A 1 318 ? -11.660 10.287 2.961 1.00 13.79 356 TYR A O 1
ATOM 2432 N N . GLY A 1 319 ? -11.934 12.066 4.309 1.00 16.14 357 GLY A N 1
ATOM 2433 C CA . GLY A 1 319 ? -12.757 12.787 3.328 1.00 19.35 357 GLY A CA 1
ATOM 2434 C C . GLY A 1 319 ? -11.934 13.331 2.173 1.00 22.17 357 GLY A C 1
ATOM 2435 O O . GLY A 1 319 ? -10.709 13.365 2.241 1.00 22.28 357 GLY A O 1
ATOM 2436 N N . LYS A 1 320 ? -12.577 13.757 1.089 1.00 25.30 358 LYS A N 1
ATOM 2437 C CA . LYS A 1 320 ? -11.791 14.385 0.027 1.00 29.35 358 LYS A CA 1
ATOM 2438 C C . LYS A 1 320 ? -11.672 15.867 0.312 1.00 30.91 358 LYS A C 1
ATOM 2439 O O . LYS A 1 320 ? -12.513 16.441 1.005 1.00 31.76 358 LYS A O 1
ATOM 2445 N N . PRO A 1 321 ? -10.590 16.486 -0.166 1.00 32.95 359 PRO A N 1
ATOM 2446 C CA . PRO A 1 321 ? -10.525 17.955 -0.190 1.00 33.89 359 PRO A CA 1
ATOM 2447 C C . PRO A 1 321 ? -11.828 18.586 -0.725 1.00 34.66 359 PRO A C 1
ATOM 2448 O O . PRO A 1 321 ? -12.424 19.477 -0.104 1.00 35.60 359 PRO A O 1
#

B-factor: mean 15.9, std 6.88, range [6.41, 47.93]

Nearest PDB structures (foldseek):
  3bb7-assembly1_A  TM=1.003E+00  e=2.296E-72  Prevotella intermedia
  3bba-assembly1_A  TM=9.521E-01  e=2.810E-44  Prevotella intermedia
  1dki-assembly2_B  TM=8.129E-01  e=4.130E-25  Streptococcus pyogenes
  1dki-assembly1_A  TM=8.057E-01  e=3.269E-23  Streptococcus pyogenes
  6uqd-assembly2_B  TM=8.868E-01  e=2.049E-19  Streptococcus pyogenes

CATH classification: 3.90.70.50 (+1 more: 3.30.910.30)

Organism: Prevotella intermedia (NCBI:txid28131)

Foldseek 3Di:
DWDWAFDDDDQAWTWTAIPVAWIFIAGDDPQEDGTFWTDRHHADDDPLVQVVLVVQLSVVLRVVCVVVVHHFDFDFDDVVQFPLKFPFQFLAQAAWAPLLQVLADADPQGGWTLFQLLLAVLRQCLSQVDDQFWDAKFWAAVQRPDPPHHIQMAGRRPDGQPSVLQDRADPDDHDPVSSVNNNNSSSLLCRQQSWNIDHPVQGIAGAVQSSQRSCCHTRNLVQKHKDFQLVDQLNRVLVVVRHCLSVQRKKWKWFDVRTFIWIFNMAHRRSWTFTNRNHRRNPGGTGDDSRSRDDPCPGSSRGIMIIDSDHDDD

Secondary structure (DSSP, 8-state):
---EEEEEE-SS-EEEEETTS-EEEE---TTS-SEEEEESSPP-----HHHHHHHHHHHHHHHHHHHHT-PPP-----TTTS-S-B---------SSTTTTTTSPP-TT-PPP--HHHHHHHHHHHHHT--SB--S-EEEEESTT-TTSEEEEE-GGG-B--GGG--S--SS---HHHHHHHHHHHHHHHHHTT-B---TTT--B--HHHHHHHHHHHS--TT-EEEEGGGS-HHHHHHHHHHHHHTT--EEEEE----EEEEEEEE-TTS-EEEE-SSTTTT-EEE--TT----STTSSTT--EEEE--S---